Protein AF-A0A662S8H9-F1 (afdb_monomer)

Solvent-accessible surface area (backbone atoms only — not comparable to full-atom values): 11782 Å² total; per-residue (Å²): 134,85,80,78,77,79,78,71,73,81,59,61,67,62,50,50,56,50,33,51,77,45,73,14,66,61,48,80,20,88,7,33,26,36,76,87,50,43,65,40,89,45,31,34,39,25,23,47,54,89,53,41,67,73,49,54,69,55,59,70,69,50,62,81,92,62,61,60,47,78,46,52,50,91,38,48,46,65,16,75,75,79,49,21,35,27,65,75,58,73,87,52,90,48,54,81,62,33,54,45,73,48,98,94,44,45,24,22,31,41,52,34,62,79,42,37,74,70,45,47,63,70,33,49,72,31,61,89,49,59,46,55,55,89,47,48,71,60,46,43,74,72,59,34,41,68,3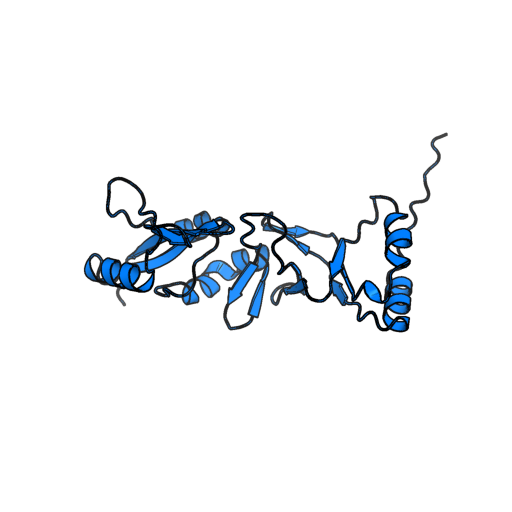8,56,87,55,104,47,68,38,79,42,36,38,43,78,56,94,89,24,73,57,49,51,59,61,49,52,52,52,48,44,70,76,39,70,67,44,43,37,35,36,33,33,74,44,50,51,96,55,38,36,33,33,32,46,27,35,29,79,49,82,86,127

Secondary structure (DSSP, 8-state):
-----------HHHHHHHHHHTT---EEESSEE-TTSSEES-EEEEE-GGG-HHHHHHHTTS-GGG-EEEEETTSEEE-TTT--EEE-S--STT---SEEEETTEEEEHHHHHHTHHHHHHHHTT-TT--B-GGGHHHHHHTT-EE--SSSS--EEEEESSTT-B--HHHHHHHHHHHSTTEEEEEEEEEE-SSEEEEEEEEEE----

Nearest PDB structures (foldseek):
  6z6g-assembly1_A  TM=3.632E-01  e=2.607E+00  La Crosse virus
  6k2h-assembly1_A  TM=4.621E-01  e=8.185E+00  Staphylococcus aureus

Mean predicted aligned error: 7.14 Å

Foldseek 3Di:
DDPPPPQDADPVVVVVVVCVVLVFPKDKFCFALDPVLDTDSAIEIETNCVSVVVVVVVLVPGDPVRHHHYDHPVQWDAAPPRRGIFGNDDPDFFPPGQWDDDPNGIHGVNVCLVCVVRRVVVQWLDLVDAAEQVCVVVVVVVVWDADDPDPDRDKAKAFDDPPRPDRSNVVSVVCCVVQPQKIKGKY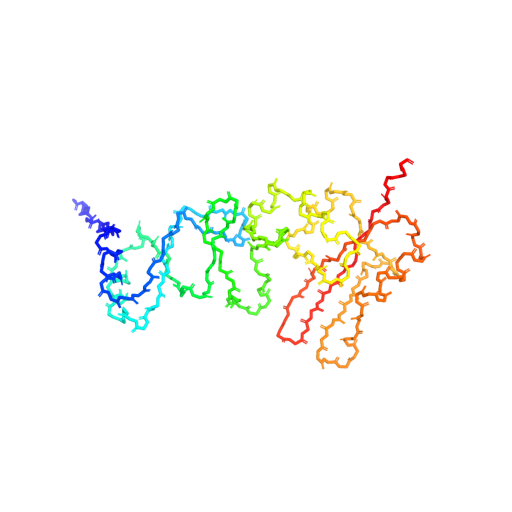WPTGGPTMTMITIIIDHHDDD

pLDDT: mean 86.48, std 14.35, range [36.0, 98.25]

Radius of gyration: 22.0 Å; Cα contacts (8 Å, |Δi|>4): 345; chains: 1; bounding box: 57×45×59 Å

Sequence (208 aa):
MLQISKTKKIDLEKLMDYLEKKDAWPDFYNGIGEDQGYCTDTCMITADWNKAEKLYDYLDSYEEDNFIALHWSDEVISCSGCGAAIVTTPSTYGDEGAFMHSGGVIFCKKCSIDNFQGILLEYIDNSKIALKSWALELLEKEGFTCFEDTEVCSQYETGWYSGMDDDPEKVLKKIKEILPGYMVVFILDYVSQFSIGWSAYVRKGVEK

Structure (mmCIF, N/CA/C/O backbone):
data_AF-A0A662S8H9-F1
#
_entry.id   AF-A0A662S8H9-F1
#
loop_
_atom_site.group_PDB
_atom_site.id
_atom_site.type_symbol
_atom_site.label_atom_id
_atom_site.label_alt_id
_atom_site.label_comp_id
_atom_site.label_asym_id
_atom_site.label_entity_id
_atom_site.label_seq_id
_atom_site.pdbx_PDB_ins_code
_atom_site.Cartn_x
_atom_site.Cartn_y
_atom_site.Cartn_z
_atom_site.occupancy
_atom_site.B_iso_or_equiv
_atom_site.auth_seq_id
_atom_site.auth_comp_id
_atom_site.auth_asym_id
_atom_site.auth_atom_id
_atom_site.pdbx_PDB_model_num
ATOM 1 N N . MET A 1 1 ? 18.233 34.095 -33.112 1.00 36.97 1 MET A N 1
ATOM 2 C CA . MET A 1 1 ? 17.868 32.874 -33.857 1.00 36.97 1 MET A CA 1
ATOM 3 C C . MET A 1 1 ? 17.992 31.731 -32.858 1.00 36.97 1 MET A C 1
ATOM 5 O O . MET A 1 1 ? 19.105 31.327 -32.562 1.00 36.97 1 MET A O 1
ATOM 9 N N . LEU A 1 2 ? 16.888 31.367 -32.199 1.00 36.00 2 LEU A N 1
ATOM 10 C CA . LEU A 1 2 ? 16.865 30.299 -31.194 1.00 36.00 2 LEU A CA 1
ATOM 11 C C . LEU A 1 2 ? 17.064 28.967 -31.924 1.00 36.00 2 LEU A C 1
ATOM 13 O O . LEU A 1 2 ? 16.280 28.637 -32.813 1.00 36.00 2 LEU A O 1
ATOM 17 N N . GLN A 1 3 ? 18.145 28.251 -31.611 1.00 36.81 3 GLN A N 1
ATOM 18 C CA . GLN A 1 3 ? 18.319 26.874 -32.060 1.00 36.81 3 GLN A CA 1
ATOM 19 C C . GLN A 1 3 ? 17.238 26.032 -31.385 1.00 36.81 3 GLN A C 1
ATOM 21 O O . GLN A 1 3 ? 17.232 25.880 -30.169 1.00 36.81 3 GLN A O 1
ATOM 26 N N . ILE A 1 4 ? 16.308 25.519 -32.185 1.00 40.38 4 ILE A N 1
ATOM 27 C CA . ILE 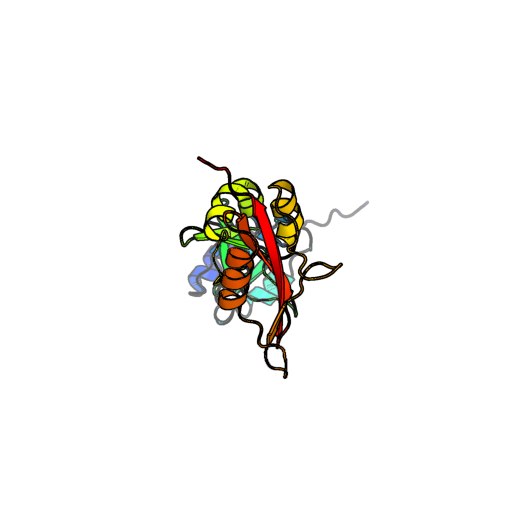A 1 4 ? 15.390 24.469 -31.756 1.00 40.38 4 ILE A CA 1
ATOM 28 C C . ILE A 1 4 ? 16.260 23.219 -31.589 1.00 40.38 4 ILE A C 1
ATOM 30 O O . ILE A 1 4 ? 16.715 22.650 -32.587 1.00 40.38 4 ILE A O 1
ATOM 34 N N . SER A 1 5 ? 16.559 22.856 -30.338 1.00 43.53 5 SER A N 1
ATOM 35 C CA . SER A 1 5 ? 17.110 21.542 -29.998 1.00 43.53 5 SER A CA 1
ATOM 36 C C . SER A 1 5 ? 16.202 20.485 -30.631 1.00 43.53 5 SER A C 1
ATOM 38 O O . SER A 1 5 ? 14.986 20.513 -30.448 1.00 43.53 5 SER A O 1
ATOM 40 N N . LYS A 1 6 ? 16.762 19.602 -31.463 1.00 46.88 6 LYS A N 1
ATOM 41 C CA . LYS A 1 6 ? 16.024 18.443 -31.972 1.00 46.88 6 LYS A CA 1
ATOM 42 C C . LYS A 1 6 ? 16.002 17.410 -30.854 1.00 46.88 6 LYS A C 1
ATOM 44 O O . LYS A 1 6 ? 16.927 16.605 -30.769 1.00 46.88 6 LYS A O 1
ATOM 49 N N . THR A 1 7 ? 14.955 17.428 -30.041 1.00 53.91 7 THR A N 1
ATOM 50 C CA . THR A 1 7 ? 14.707 16.414 -29.016 1.00 53.91 7 THR A CA 1
ATOM 51 C C . THR A 1 7 ? 14.724 15.034 -29.683 1.00 53.91 7 THR A C 1
ATOM 53 O O . THR A 1 7 ? 13.944 14.759 -30.603 1.00 53.91 7 THR A O 1
ATOM 56 N N . LYS A 1 8 ? 15.659 14.161 -29.294 1.00 57.72 8 LYS A N 1
ATOM 57 C CA . LYS A 1 8 ? 15.684 12.774 -29.774 1.00 57.72 8 LYS A CA 1
ATOM 58 C C . LYS A 1 8 ? 14.545 12.019 -29.094 1.00 57.72 8 LYS A C 1
ATOM 60 O O . LYS A 1 8 ? 14.621 11.754 -27.904 1.00 57.72 8 LYS A O 1
ATOM 65 N N . LYS A 1 9 ? 13.514 11.647 -29.851 1.00 66.81 9 LYS A N 1
ATOM 66 C CA . LYS A 1 9 ? 12.470 10.738 -29.365 1.00 66.81 9 LYS A CA 1
ATOM 67 C C . LYS A 1 9 ? 13.033 9.317 -29.255 1.00 66.81 9 LYS A C 1
ATOM 69 O O . LYS A 1 9 ? 13.743 8.876 -30.164 1.00 66.81 9 LYS A O 1
ATOM 74 N N . ILE A 1 10 ? 12.721 8.615 -28.167 1.00 73.75 10 ILE A N 1
ATOM 75 C CA . ILE A 1 10 ? 13.071 7.199 -28.006 1.00 73.75 10 ILE A CA 1
ATOM 76 C C . ILE A 1 10 ? 12.240 6.376 -28.998 1.00 73.75 10 ILE A C 1
ATOM 78 O O . ILE A 1 10 ? 11.020 6.517 -29.086 1.00 73.75 10 ILE A O 1
ATOM 82 N N . ASP A 1 11 ? 12.920 5.537 -29.775 1.00 82.88 11 ASP A N 1
ATOM 83 C CA . ASP A 1 11 ? 12.292 4.561 -30.663 1.00 82.88 11 ASP A CA 1
ATOM 84 C C . ASP A 1 11 ? 12.007 3.293 -29.849 1.00 82.88 11 ASP A C 1
ATOM 86 O O . ASP A 1 11 ? 12.881 2.439 -29.686 1.00 82.88 11 ASP A O 1
ATOM 90 N N . LEU A 1 12 ? 10.805 3.236 -29.266 1.00 82.69 12 LEU A N 1
ATOM 91 C CA . LEU A 1 12 ? 10.374 2.158 -28.372 1.00 82.69 12 LEU A CA 1
ATOM 92 C C . LEU A 1 12 ? 10.490 0.781 -29.028 1.00 82.69 12 LEU A C 1
ATOM 94 O O . LEU A 1 12 ? 10.962 -0.150 -28.392 1.00 82.69 12 LEU A O 1
ATOM 98 N N . GLU A 1 13 ? 10.116 0.659 -30.302 1.00 87.06 13 GLU A N 1
ATOM 99 C CA . GLU A 1 13 ? 10.170 -0.615 -31.025 1.00 87.06 13 GLU A CA 1
ATOM 100 C C . GLU A 1 13 ? 11.611 -1.125 -31.102 1.00 87.06 13 GLU A C 1
ATOM 102 O O . GLU A 1 13 ? 11.894 -2.254 -30.713 1.00 87.06 13 GLU A O 1
ATOM 107 N N . LYS A 1 14 ? 12.562 -0.259 -31.481 1.00 86.38 14 LYS A N 1
ATOM 108 C CA . LYS A 1 14 ? 13.987 -0.628 -31.503 1.00 86.38 14 LYS A CA 1
ATOM 109 C C . LYS A 1 14 ? 14.546 -0.965 -30.125 1.00 86.38 14 LYS A C 1
ATOM 111 O O . LYS A 1 14 ? 15.447 -1.800 -30.028 1.00 86.38 14 LYS A O 1
ATOM 116 N N . LEU A 1 15 ? 14.074 -0.279 -29.088 1.00 85.81 15 LEU A N 1
ATOM 117 C CA . LEU A 1 15 ? 14.503 -0.510 -27.715 1.00 85.81 15 LEU A CA 1
ATOM 118 C C . LEU A 1 15 ? 14.034 -1.880 -27.212 1.00 85.81 15 LEU A C 1
ATOM 120 O O . LEU A 1 15 ? 14.853 -2.650 -26.710 1.00 85.81 15 LEU A O 1
ATOM 124 N N . MET A 1 16 ? 12.755 -2.202 -27.412 1.00 89.56 16 MET A N 1
ATOM 125 C CA . MET A 1 16 ? 12.179 -3.500 -27.055 1.00 89.56 16 MET A CA 1
ATOM 126 C C . MET A 1 16 ? 12.858 -4.629 -27.835 1.00 89.56 16 MET A C 1
ATOM 128 O O . MET A 1 16 ? 13.360 -5.569 -27.227 1.00 89.56 16 MET A O 1
ATOM 132 N N . ASP A 1 17 ? 13.031 -4.469 -29.151 1.00 90.88 17 ASP A N 1
ATOM 133 C CA . ASP A 1 17 ? 13.778 -5.400 -30.007 1.00 90.88 17 ASP A CA 1
ATOM 134 C C . ASP A 1 17 ? 15.195 -5.684 -29.490 1.00 90.88 17 ASP A C 1
ATOM 136 O O . ASP A 1 17 ? 15.718 -6.795 -29.613 1.00 90.88 17 ASP A O 1
ATOM 140 N N . TYR A 1 18 ? 15.883 -4.648 -29.001 1.00 89.12 18 TYR A N 1
ATOM 141 C CA . TYR A 1 18 ? 17.225 -4.788 -28.451 1.00 89.12 18 TYR A CA 1
ATOM 142 C C . TYR A 1 18 ? 17.202 -5.582 -27.143 1.00 89.12 18 TYR A C 1
ATOM 144 O O . TYR A 1 18 ? 18.018 -6.489 -26.978 1.00 89.12 18 TYR A O 1
ATOM 152 N N . LEU A 1 19 ? 16.280 -5.253 -26.238 1.00 90.19 19 LEU A N 1
ATOM 153 C CA . LEU A 1 19 ? 16.122 -5.921 -24.947 1.00 90.19 19 LEU A CA 1
ATOM 154 C C . LEU A 1 19 ? 15.734 -7.397 -25.115 1.00 90.19 19 LEU A C 1
ATOM 156 O O . LEU A 1 19 ? 16.327 -8.264 -24.473 1.00 90.19 19 LEU A O 1
ATOM 160 N N . GLU A 1 20 ? 14.831 -7.705 -26.045 1.00 91.88 20 GLU A N 1
ATOM 161 C CA . GLU A 1 20 ? 14.477 -9.081 -26.404 1.00 91.88 20 GLU A CA 1
ATOM 162 C C . GLU A 1 20 ? 15.688 -9.860 -26.930 1.00 91.88 20 GLU A C 1
ATOM 164 O O . GLU A 1 20 ? 15.961 -10.965 -26.470 1.00 91.88 20 GLU A O 1
ATOM 169 N N . LYS A 1 21 ? 16.498 -9.268 -27.823 1.00 92.94 21 LYS A N 1
ATOM 170 C CA . LYS A 1 21 ? 17.740 -9.894 -28.334 1.00 92.94 21 LYS A CA 1
ATOM 171 C C . LYS A 1 21 ? 18.800 -10.133 -27.258 1.00 92.94 21 LYS A C 1
ATOM 173 O O . LYS A 1 21 ? 19.775 -10.843 -27.514 1.00 92.94 21 LYS A O 1
ATOM 178 N N . LYS A 1 22 ? 18.668 -9.491 -26.099 1.00 90.31 22 LYS A N 1
ATOM 179 C CA . LYS A 1 22 ? 19.539 -9.680 -24.936 1.00 90.31 22 LYS A CA 1
ATOM 180 C C . LYS A 1 22 ? 18.994 -10.697 -23.939 1.00 90.31 22 LYS A C 1
ATOM 182 O O . LYS A 1 22 ? 19.664 -10.927 -22.937 1.00 90.31 22 LYS A O 1
ATOM 187 N N . ASP A 1 23 ? 17.834 -11.295 -24.212 1.00 91.88 23 ASP A N 1
ATOM 188 C CA . ASP A 1 23 ? 17.098 -12.128 -23.260 1.00 91.88 23 ASP A CA 1
ATOM 189 C C . ASP A 1 23 ? 16.855 -11.381 -21.934 1.00 91.88 23 ASP A C 1
ATOM 191 O O . ASP A 1 23 ? 16.950 -11.962 -20.856 1.00 91.88 23 ASP A O 1
ATOM 195 N N . ALA A 1 24 ? 16.590 -10.068 -22.015 1.00 90.12 24 ALA A N 1
ATOM 196 C CA . ALA A 1 24 ? 16.366 -9.199 -20.858 1.00 90.12 24 ALA A CA 1
ATOM 197 C C . ALA A 1 24 ? 14.899 -9.179 -20.385 1.00 90.12 24 ALA A C 1
ATOM 199 O O . ALA A 1 24 ? 14.582 -8.450 -19.454 1.00 90.12 24 ALA A O 1
ATOM 200 N N . TRP A 1 25 ? 14.019 -9.943 -21.044 1.00 91.75 25 TRP A N 1
ATOM 201 C CA . TRP A 1 25 ? 12.583 -10.072 -20.741 1.00 91.75 25 TRP A CA 1
ATOM 202 C C . TRP A 1 25 ? 11.880 -8.730 -20.501 1.00 91.75 25 TRP A C 1
ATOM 204 O O . TRP A 1 25 ? 11.409 -8.473 -19.393 1.00 91.75 25 TRP A O 1
ATOM 214 N N . PRO A 1 26 ? 11.857 -7.844 -21.510 1.00 92.94 26 PRO A N 1
ATOM 215 C CA . PRO A 1 26 ? 11.313 -6.519 -21.310 1.00 92.94 26 PRO A CA 1
ATOM 216 C C . PRO A 1 26 ? 9.783 -6.522 -21.266 1.00 92.94 26 PRO A C 1
ATOM 218 O O . PRO A 1 26 ? 9.150 -7.134 -22.125 1.00 92.94 26 PRO A O 1
ATOM 221 N N . ASP A 1 27 ? 9.199 -5.744 -20.356 1.00 94.00 27 ASP A N 1
ATOM 222 C CA . ASP A 1 27 ? 7.783 -5.368 -20.408 1.00 94.00 27 ASP A CA 1
ATOM 223 C C . ASP A 1 27 ? 7.634 -3.855 -20.574 1.00 94.00 27 ASP A C 1
ATOM 225 O O . ASP A 1 27 ? 8.491 -3.067 -20.168 1.00 94.00 27 ASP A O 1
ATOM 229 N N . PHE A 1 28 ? 6.517 -3.446 -21.174 1.00 92.25 28 PHE A N 1
ATOM 230 C CA . PHE A 1 28 ? 6.167 -2.045 -21.378 1.00 92.25 28 PHE A CA 1
ATOM 231 C C . PHE A 1 28 ? 4.818 -1.724 -20.741 1.00 92.25 28 PHE A C 1
ATOM 233 O O . PHE A 1 28 ? 3.826 -2.420 -20.961 1.00 92.25 28 PHE A O 1
ATOM 240 N N . TYR A 1 29 ? 4.775 -0.605 -20.027 1.00 91.88 29 TYR A N 1
ATOM 241 C CA . TYR A 1 29 ? 3.596 -0.113 -19.334 1.00 91.88 29 TYR A CA 1
ATOM 242 C C . TYR A 1 29 ? 3.265 1.297 -19.807 1.00 91.88 29 TYR A C 1
ATOM 244 O O . TYR A 1 29 ? 4.097 2.206 -19.761 1.00 91.88 29 TYR A O 1
ATOM 252 N N . ASN A 1 30 ? 2.013 1.493 -20.216 1.00 86.62 30 ASN A N 1
ATOM 253 C CA . ASN A 1 30 ? 1.495 2.778 -20.680 1.00 86.62 30 ASN A CA 1
ATOM 254 C C . ASN A 1 30 ? 0.958 3.621 -19.506 1.00 86.62 30 ASN A C 1
ATOM 256 O O . ASN A 1 30 ? -0.208 4.018 -19.503 1.00 86.62 30 ASN A O 1
ATOM 260 N N . GLY A 1 31 ? 1.786 3.793 -18.475 1.00 88.50 31 GLY A N 1
ATOM 261 C CA . GLY A 1 31 ? 1.478 4.561 -17.270 1.00 88.50 31 GLY A CA 1
ATOM 262 C C . GLY A 1 31 ? 2.028 3.927 -15.993 1.00 88.50 31 GLY A C 1
ATOM 263 O O . GLY A 1 31 ? 2.246 2.713 -15.937 1.00 88.50 31 GLY A O 1
ATOM 264 N N . ILE A 1 32 ? 2.187 4.738 -14.947 1.00 89.19 32 ILE A N 1
ATOM 265 C CA . ILE A 1 32 ? 2.627 4.302 -13.612 1.00 89.19 32 ILE A CA 1
ATOM 266 C C . ILE A 1 32 ? 1.521 4.599 -12.603 1.00 89.19 32 ILE A C 1
ATOM 268 O O . ILE A 1 32 ? 1.023 5.719 -12.526 1.00 89.19 32 ILE A O 1
ATOM 272 N N . GLY A 1 33 ? 1.109 3.592 -11.836 1.00 82.75 33 GLY A N 1
ATOM 273 C CA . GLY A 1 33 ? 0.192 3.725 -10.710 1.00 82.75 33 GLY A CA 1
ATOM 274 C C . GLY A 1 33 ? 0.905 4.304 -9.492 1.00 82.75 33 GLY A C 1
ATOM 275 O O . GLY A 1 33 ? 1.299 3.553 -8.606 1.00 82.75 33 GLY A O 1
ATOM 276 N N . GLU A 1 34 ? 1.088 5.624 -9.467 1.00 71.06 34 GLU A N 1
ATOM 277 C CA . GLU A 1 34 ? 1.853 6.320 -8.428 1.00 71.06 34 GLU A CA 1
ATOM 278 C C . GLU A 1 34 ? 1.048 6.641 -7.158 1.00 71.06 34 GLU A C 1
ATOM 280 O O . GLU A 1 34 ? -0.189 6.664 -7.128 1.00 71.06 34 GLU A O 1
ATOM 285 N N . ASP A 1 35 ? 1.790 6.969 -6.096 1.00 60.06 35 ASP A N 1
ATOM 286 C CA . ASP A 1 35 ? 1.273 7.332 -4.775 1.00 60.06 35 ASP A CA 1
ATOM 287 C C . ASP A 1 35 ? 0.475 8.647 -4.755 1.00 60.06 35 ASP A C 1
ATOM 289 O O . ASP A 1 35 ? -0.334 8.878 -3.862 1.00 60.06 35 ASP A O 1
ATOM 293 N N . GLN A 1 36 ? 0.555 9.494 -5.783 1.00 54.09 36 GLN A N 1
ATOM 294 C CA . GLN A 1 36 ? -0.268 10.713 -5.825 1.00 54.09 36 GLN A CA 1
ATOM 295 C C . GLN A 1 36 ? -1.738 10.473 -6.210 1.00 54.09 36 GLN A C 1
ATOM 297 O O . GLN A 1 36 ? -2.502 11.425 -6.346 1.00 54.09 36 GLN A O 1
ATOM 302 N N . GLY A 1 37 ? -2.169 9.215 -6.362 1.00 50.59 37 GLY A N 1
ATOM 303 C CA . GLY A 1 37 ? -3.567 8.882 -6.661 1.00 50.59 37 GLY A CA 1
ATOM 304 C C . GLY A 1 37 ? -3.944 9.046 -8.134 1.00 50.59 37 GLY A C 1
ATOM 305 O O . GLY A 1 37 ? -5.119 8.936 -8.483 1.00 50.59 37 GLY A O 1
ATOM 306 N N . TYR A 1 38 ? -2.957 9.245 -9.006 1.00 49.81 38 TYR A N 1
ATOM 307 C CA . TYR A 1 38 ? -3.129 9.320 -10.452 1.00 49.81 38 TYR A CA 1
ATOM 308 C C . TYR A 1 38 ? -2.236 8.286 -11.134 1.00 49.81 38 TYR A C 1
ATOM 310 O O . TYR A 1 38 ? -1.149 7.973 -10.653 1.00 49.81 38 TYR A O 1
ATOM 318 N N . CYS A 1 39 ? -2.705 7.762 -12.267 1.00 65.12 39 CYS A N 1
ATOM 319 C CA . CYS A 1 39 ? -1.799 7.121 -13.208 1.00 65.12 39 CYS A CA 1
ATOM 320 C C . CYS A 1 39 ? -1.098 8.232 -13.986 1.00 65.12 39 CYS A C 1
ATOM 322 O O . CYS A 1 39 ? -1.786 9.089 -14.544 1.00 65.12 39 CYS A O 1
ATOM 324 N N . THR A 1 40 ? 0.231 8.246 -13.995 1.00 74.94 40 THR A N 1
ATOM 325 C CA . THR A 1 40 ? 0.976 9.214 -14.803 1.00 74.94 40 THR A CA 1
ATOM 326 C C . THR A 1 40 ? 0.943 8.803 -16.273 1.00 74.94 40 THR A C 1
ATOM 328 O O . THR A 1 40 ? 0.869 7.616 -16.589 1.00 74.94 40 THR A O 1
ATOM 331 N N . ASP A 1 41 ? 1.022 9.784 -17.177 1.00 75.25 41 ASP A N 1
ATOM 332 C CA . ASP A 1 41 ? 1.229 9.532 -18.613 1.00 75.25 41 ASP A CA 1
ATOM 333 C C . ASP A 1 41 ? 2.671 9.058 -18.907 1.00 75.25 41 ASP A C 1
ATOM 335 O O . ASP A 1 41 ? 3.021 8.735 -20.045 1.00 75.25 41 ASP A O 1
ATOM 339 N N . THR A 1 42 ? 3.519 9.007 -17.874 1.00 82.81 42 THR A N 1
ATOM 340 C CA . THR A 1 42 ? 4.872 8.461 -17.927 1.00 82.81 42 THR A CA 1
ATOM 341 C C . THR A 1 42 ? 4.803 6.971 -18.227 1.00 82.81 42 THR A C 1
ATOM 343 O O . THR A 1 42 ? 4.222 6.188 -17.479 1.00 82.81 42 THR A O 1
ATOM 346 N N . CYS A 1 43 ? 5.422 6.560 -19.326 1.00 86.31 43 CYS A N 1
ATOM 347 C CA . CYS A 1 43 ? 5.559 5.146 -19.640 1.00 86.31 43 CYS A CA 1
ATOM 348 C C . CYS A 1 43 ? 6.679 4.519 -18.802 1.00 86.31 43 CYS A C 1
ATOM 350 O O . CYS A 1 43 ? 7.644 5.196 -18.443 1.00 86.31 43 CYS A O 1
ATOM 352 N N . MET A 1 44 ? 6.586 3.218 -18.543 1.00 88.94 44 MET A N 1
ATOM 353 C CA . MET A 1 44 ? 7.633 2.458 -17.863 1.00 88.94 44 MET A CA 1
ATOM 354 C C . MET A 1 44 ? 8.071 1.274 -18.720 1.00 88.94 44 MET A C 1
ATOM 356 O O . MET A 1 44 ? 7.243 0.619 -19.351 1.00 88.94 44 MET A O 1
ATOM 360 N N . ILE A 1 45 ? 9.372 1.000 -18.721 1.00 90.69 45 ILE A N 1
ATOM 361 C CA . ILE A 1 45 ? 9.940 -0.252 -19.212 1.00 90.69 45 ILE A CA 1
ATOM 362 C C . ILE A 1 45 ? 10.552 -0.986 -18.031 1.00 90.69 45 ILE A C 1
ATOM 364 O O . ILE A 1 45 ? 11.287 -0.397 -17.233 1.00 90.69 45 ILE A O 1
ATOM 368 N N . THR A 1 46 ? 10.276 -2.279 -17.947 1.00 92.12 46 THR A N 1
ATOM 369 C CA . THR A 1 46 ? 10.959 -3.171 -17.015 1.00 92.12 46 THR A CA 1
ATOM 370 C C . THR A 1 46 ? 11.814 -4.169 -17.773 1.00 92.12 46 THR A C 1
ATOM 372 O O . THR A 1 46 ? 11.503 -4.478 -18.918 1.00 92.12 46 THR A O 1
ATOM 375 N N . ALA A 1 47 ? 12.905 -4.641 -17.169 1.00 92.00 47 ALA A N 1
ATOM 376 C CA . ALA A 1 47 ? 13.768 -5.685 -17.727 1.00 92.00 47 ALA A CA 1
ATOM 377 C C . ALA A 1 47 ? 14.695 -6.278 -16.644 1.00 92.00 47 ALA A C 1
ATOM 379 O O . ALA A 1 47 ? 14.860 -5.695 -15.569 1.00 92.00 47 ALA A O 1
ATOM 380 N N . ASP A 1 48 ? 15.365 -7.396 -16.951 1.00 91.56 48 ASP A N 1
ATOM 381 C CA . ASP A 1 48 ? 16.590 -7.823 -16.261 1.00 91.56 48 ASP A CA 1
ATOM 382 C C . ASP A 1 48 ? 17.775 -7.009 -16.786 1.00 91.56 48 ASP A C 1
ATOM 384 O O . ASP A 1 48 ? 18.411 -7.325 -17.801 1.00 91.56 48 ASP A O 1
ATOM 388 N N . TRP A 1 49 ? 18.097 -5.934 -16.077 1.00 87.62 49 TRP A N 1
ATOM 389 C CA . TRP A 1 49 ? 19.138 -5.019 -16.518 1.00 87.62 49 TRP A CA 1
ATOM 390 C C . TRP A 1 49 ? 20.557 -5.585 -16.427 1.00 87.62 49 TRP A C 1
ATOM 392 O O . TRP A 1 49 ? 21.452 -5.059 -17.092 1.00 87.62 49 TRP A O 1
ATOM 402 N N . ASN A 1 50 ? 20.772 -6.714 -15.736 1.00 88.88 50 ASN A N 1
ATOM 403 C CA . ASN A 1 50 ? 22.055 -7.428 -15.793 1.00 88.88 50 ASN A CA 1
ATOM 404 C C . ASN A 1 50 ? 22.347 -7.958 -17.208 1.00 88.88 50 ASN A C 1
ATOM 406 O O . ASN A 1 50 ? 23.492 -8.227 -17.567 1.00 88.88 50 ASN A O 1
ATOM 410 N N . LYS A 1 51 ? 21.318 -8.105 -18.051 1.00 87.12 51 LYS A N 1
ATOM 411 C CA . LYS A 1 51 ? 21.453 -8.495 -19.464 1.00 87.12 51 LYS A CA 1
ATOM 412 C C . LYS A 1 51 ? 21.688 -7.305 -20.393 1.00 87.12 51 LYS A C 1
ATOM 414 O O . LYS A 1 51 ? 22.067 -7.486 -21.555 1.00 87.12 51 LYS A O 1
ATOM 419 N N . ALA A 1 52 ? 21.491 -6.088 -19.890 1.00 81.00 52 ALA A N 1
ATOM 420 C CA . ALA A 1 52 ? 21.466 -4.856 -20.665 1.00 81.00 52 ALA A CA 1
ATOM 421 C C . ALA A 1 52 ? 22.337 -3.741 -20.052 1.00 81.00 52 ALA A C 1
ATOM 423 O O . ALA A 1 52 ? 22.034 -2.568 -20.233 1.00 81.00 52 ALA A O 1
ATOM 424 N N . GLU A 1 53 ? 23.457 -4.084 -19.404 1.00 71.31 53 GLU A N 1
ATOM 425 C CA . GLU A 1 53 ? 24.297 -3.158 -18.613 1.00 71.31 53 GLU A CA 1
ATOM 426 C C . GLU A 1 53 ? 24.662 -1.835 -19.321 1.00 71.31 53 GLU A C 1
ATOM 428 O O . GLU A 1 53 ? 24.689 -0.783 -18.696 1.00 71.31 53 GLU A O 1
ATOM 433 N N . LYS A 1 54 ? 24.908 -1.855 -20.641 1.00 71.62 54 LYS A N 1
ATOM 434 C CA . LYS A 1 54 ? 25.279 -0.655 -21.430 1.00 71.62 54 LYS A CA 1
ATOM 435 C C . LYS A 1 54 ? 24.094 0.182 -21.915 1.00 71.62 54 LYS A C 1
ATOM 437 O O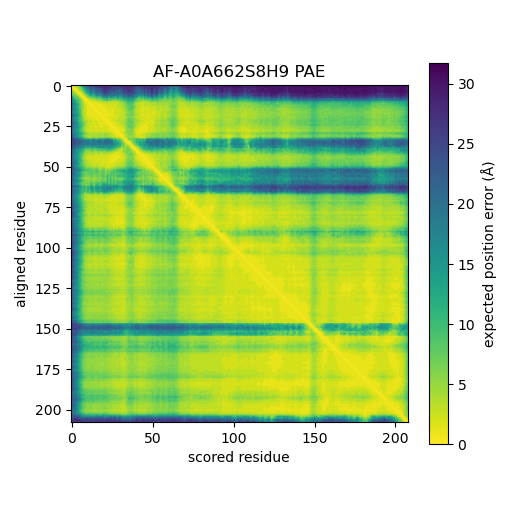 . LYS A 1 54 ? 24.292 1.204 -22.568 1.00 71.62 54 LYS A O 1
ATOM 442 N N . LEU A 1 55 ? 22.875 -0.301 -21.702 1.00 74.19 55 LEU A N 1
ATOM 443 C CA . LEU A 1 55 ? 21.662 0.364 -22.153 1.00 74.19 55 LEU A CA 1
ATOM 444 C C . LEU A 1 55 ? 21.233 1.456 -21.173 1.00 74.19 55 LEU A C 1
ATOM 446 O O . LEU A 1 55 ? 20.689 2.453 -21.625 1.00 74.19 55 LEU A O 1
ATOM 450 N N . TYR A 1 56 ? 21.544 1.313 -19.883 1.00 66.06 56 TYR A N 1
ATOM 451 C CA . TYR A 1 56 ? 21.309 2.369 -18.897 1.00 66.06 56 TYR A CA 1
ATOM 452 C C . TYR A 1 56 ? 22.016 3.668 -19.287 1.00 66.06 56 TYR A C 1
ATOM 454 O O . TYR A 1 56 ? 21.346 4.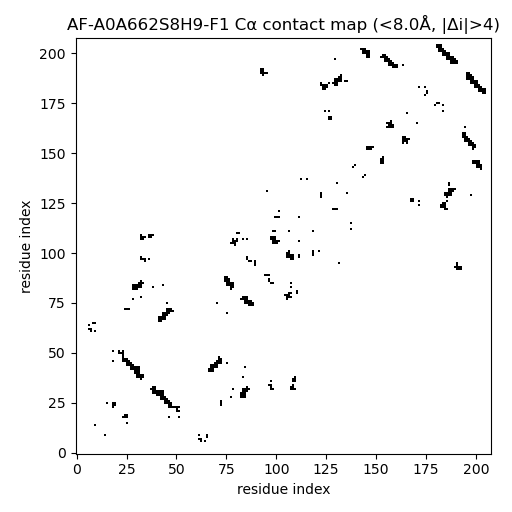672 -19.492 1.00 66.06 56 TYR A O 1
ATOM 462 N N . ASP A 1 57 ? 23.325 3.615 -19.559 1.00 66.88 57 ASP A N 1
ATOM 463 C CA . ASP A 1 57 ? 24.095 4.780 -20.027 1.00 66.88 57 ASP A CA 1
ATOM 464 C C . ASP A 1 57 ? 23.528 5.391 -21.323 1.00 66.88 57 ASP A C 1
ATOM 466 O O . ASP A 1 57 ? 23.637 6.592 -21.575 1.00 66.88 57 ASP A O 1
ATOM 470 N N . TYR A 1 58 ? 22.944 4.555 -22.188 1.00 71.44 58 TYR A N 1
ATOM 471 C CA . TYR A 1 58 ? 22.315 5.002 -23.427 1.00 71.44 58 TYR A CA 1
ATOM 472 C C . TYR A 1 58 ? 20.981 5.699 -23.169 1.00 71.44 58 TYR A C 1
ATOM 474 O O . TYR A 1 58 ? 20.725 6.728 -23.789 1.00 71.44 58 TYR A O 1
ATOM 482 N N . LEU A 1 59 ? 20.149 5.169 -22.275 1.00 71.38 59 LEU A N 1
ATOM 483 C CA . LEU A 1 59 ? 18.847 5.734 -21.931 1.00 71.38 59 LEU A CA 1
ATOM 484 C C . LEU A 1 59 ? 18.992 7.015 -21.099 1.00 71.38 59 LEU A C 1
ATOM 486 O O . LEU A 1 59 ? 18.322 7.994 -21.412 1.00 71.38 59 LEU A O 1
ATOM 490 N N . ASP A 1 60 ? 19.962 7.068 -20.182 1.00 64.56 60 ASP A N 1
ATOM 491 C CA . ASP A 1 60 ? 20.333 8.273 -19.423 1.00 64.56 60 ASP A CA 1
ATOM 492 C C . ASP A 1 60 ? 20.847 9.410 -20.327 1.00 64.56 60 ASP A C 1
ATOM 494 O O . ASP A 1 60 ? 20.865 10.575 -19.933 1.00 64.56 60 ASP A O 1
ATOM 498 N N . SER A 1 61 ? 21.260 9.099 -21.564 1.00 64.50 61 SER A N 1
ATOM 499 C CA . SER A 1 61 ? 21.704 10.103 -22.541 1.00 64.50 61 SER A CA 1
ATOM 500 C C . SER A 1 61 ? 20.564 10.825 -23.280 1.00 64.50 61 SER A C 1
ATOM 502 O O . SER A 1 61 ? 20.836 11.732 -24.076 1.00 64.50 61 SER A O 1
ATOM 504 N N . TYR A 1 62 ? 19.303 10.430 -23.064 1.00 64.94 62 TYR A N 1
ATOM 505 C CA . TYR A 1 62 ? 18.126 11.087 -23.641 1.00 64.94 62 TYR A CA 1
ATOM 506 C C . TYR A 1 62 ? 17.646 12.251 -22.755 1.00 64.94 62 TYR A C 1
ATOM 508 O O . TYR A 1 62 ? 17.676 12.169 -21.534 1.00 64.94 62 TYR A O 1
ATOM 516 N N . GLU A 1 63 ? 17.225 13.358 -23.384 1.00 52.88 63 GLU A N 1
ATOM 517 C CA . GLU A 1 63 ? 16.746 14.567 -22.688 1.00 52.88 63 GLU A CA 1
ATOM 518 C C . GLU A 1 63 ? 15.451 14.310 -21.888 1.00 52.88 63 GLU A C 1
ATOM 520 O O . GLU A 1 63 ? 14.626 13.479 -22.279 1.00 52.88 63 GLU A O 1
ATOM 525 N N . GLU A 1 64 ? 15.257 15.098 -20.821 1.00 57.12 64 GLU A N 1
ATOM 526 C CA . GLU A 1 64 ? 14.149 15.047 -19.843 1.00 57.12 64 GLU A CA 1
ATOM 527 C C . GLU A 1 64 ? 12.736 14.980 -20.471 1.00 57.12 64 GLU A C 1
ATOM 529 O O . GLU A 1 64 ? 11.817 14.424 -19.876 1.00 57.12 64 GLU A O 1
ATOM 534 N N . ASP A 1 65 ? 12.562 15.471 -21.702 1.00 53.41 65 ASP A N 1
ATOM 535 C CA . ASP A 1 65 ? 11.272 15.562 -22.403 1.00 53.41 65 ASP A CA 1
ATOM 536 C C . ASP A 1 65 ? 10.735 14.222 -22.968 1.00 53.41 65 ASP A C 1
ATOM 538 O O . ASP A 1 65 ? 9.621 14.179 -23.493 1.00 53.41 65 ASP A O 1
ATOM 542 N N . ASN A 1 66 ? 11.499 13.121 -22.907 1.00 58.97 66 ASN A N 1
ATOM 543 C CA . ASN A 1 66 ? 11.044 11.768 -23.291 1.00 58.97 66 ASN A CA 1
ATOM 544 C C . ASN A 1 66 ? 11.241 10.757 -22.152 1.00 58.97 66 ASN A C 1
ATOM 546 O O . ASN A 1 66 ? 11.705 9.640 -22.385 1.00 58.97 66 ASN A O 1
ATOM 550 N N . PHE A 1 67 ? 10.921 11.162 -20.923 1.00 70.62 67 PHE A N 1
ATOM 551 C CA . PHE A 1 67 ? 11.136 10.346 -19.734 1.00 70.62 67 PHE A CA 1
ATOM 552 C C . PHE A 1 67 ? 10.328 9.037 -19.791 1.00 70.62 67 PHE A C 1
ATOM 554 O O . PHE A 1 67 ? 9.100 9.032 -19.713 1.00 70.62 67 PHE A O 1
ATOM 561 N N . ILE A 1 68 ? 11.037 7.919 -19.946 1.00 79.56 68 ILE A N 1
ATOM 562 C CA . ILE A 1 68 ? 10.524 6.569 -19.713 1.00 79.56 68 ILE A CA 1
ATOM 563 C C . ILE A 1 68 ? 11.133 6.114 -18.395 1.00 79.56 68 ILE A C 1
ATOM 565 O O . ILE A 1 68 ? 12.357 6.097 -18.261 1.00 79.56 68 ILE A O 1
ATOM 569 N N . ALA A 1 69 ? 10.299 5.729 -17.434 1.00 84.12 69 ALA A N 1
ATOM 570 C CA . ALA A 1 69 ? 10.792 5.152 -16.194 1.00 84.12 69 ALA A CA 1
ATOM 571 C C . ALA A 1 69 ? 11.376 3.758 -16.460 1.00 84.12 69 ALA A C 1
ATOM 573 O O . ALA A 1 69 ? 10.787 2.956 -17.186 1.00 84.12 69 ALA A O 1
ATOM 574 N N . LEU A 1 70 ? 12.522 3.463 -15.855 1.00 86.50 70 LEU A N 1
ATOM 575 C CA . LEU A 1 70 ? 13.177 2.160 -15.943 1.00 86.50 70 LEU A CA 1
ATOM 576 C C . LEU A 1 70 ? 13.105 1.483 -14.579 1.00 86.50 70 LEU A C 1
ATOM 578 O O . LEU A 1 70 ? 13.428 2.110 -13.572 1.00 86.50 70 LEU A O 1
ATOM 582 N N . HIS A 1 71 ? 12.700 0.216 -14.542 1.00 89.31 71 HIS A N 1
ATOM 583 C CA . HIS A 1 71 ? 12.580 -0.531 -13.290 1.00 89.31 71 HIS A CA 1
ATOM 584 C C . HIS A 1 71 ? 12.938 -2.005 -13.471 1.00 89.31 71 HIS A C 1
ATOM 586 O O . HIS A 1 71 ? 12.903 -2.527 -14.584 1.00 89.31 71 HIS A O 1
ATOM 592 N N . TRP A 1 72 ? 13.314 -2.703 -12.405 1.00 90.31 72 TRP A N 1
ATOM 593 C CA . TRP A 1 72 ? 13.543 -4.147 -12.477 1.00 90.31 72 TRP A CA 1
ATOM 594 C C . TRP A 1 72 ? 12.228 -4.910 -12.691 1.00 90.31 72 TRP A C 1
ATOM 596 O O . TRP A 1 72 ? 11.200 -4.570 -12.104 1.00 90.31 72 TRP A O 1
ATOM 606 N N . SER A 1 73 ? 12.257 -5.930 -13.554 1.00 91.38 73 SER A N 1
ATOM 607 C CA . SER A 1 73 ? 11.082 -6.745 -13.916 1.00 91.38 73 SER A CA 1
ATOM 608 C C . SER A 1 73 ? 10.456 -7.509 -12.752 1.00 91.38 73 SER A C 1
ATOM 610 O O . SER A 1 73 ? 9.286 -7.863 -12.822 1.00 91.38 73 SER A O 1
ATOM 612 N N . ASP A 1 74 ? 11.214 -7.782 -11.695 1.00 91.75 74 ASP A N 1
ATOM 613 C CA . ASP A 1 74 ? 10.744 -8.462 -10.487 1.00 91.75 74 ASP A CA 1
ATOM 614 C C . ASP A 1 74 ? 10.181 -7.508 -9.422 1.00 91.75 74 ASP A C 1
ATOM 616 O O . ASP A 1 74 ? 9.611 -7.960 -8.431 1.00 91.75 74 ASP A O 1
ATOM 620 N N . GLU A 1 75 ? 10.290 -6.197 -9.636 1.00 91.38 75 GLU A N 1
ATOM 621 C CA . GLU A 1 75 ? 9.829 -5.165 -8.702 1.00 91.38 75 GLU A CA 1
ATOM 622 C C . GLU A 1 75 ? 8.550 -4.458 -9.173 1.00 91.38 75 GLU A C 1
ATOM 624 O O . GLU A 1 75 ? 8.082 -3.518 -8.526 1.00 91.38 75 GLU A O 1
ATOM 629 N N . VAL A 1 76 ? 7.992 -4.885 -10.309 1.00 92.88 76 VAL A N 1
ATOM 630 C CA . VAL A 1 76 ? 6.831 -4.258 -10.945 1.00 92.88 76 VAL A CA 1
ATOM 631 C C . VAL A 1 76 ? 5.813 -5.306 -11.367 1.00 92.88 76 VAL A C 1
ATOM 633 O O . VAL A 1 76 ? 6.150 -6.357 -11.902 1.00 92.88 76 VAL A O 1
ATOM 636 N N . ILE A 1 77 ? 4.536 -4.986 -11.173 1.00 94.50 77 ILE A N 1
ATOM 637 C CA . ILE A 1 77 ? 3.404 -5.784 -11.643 1.00 94.50 77 ILE A CA 1
ATOM 638 C C . ILE A 1 77 ? 2.370 -4.904 -12.351 1.00 94.50 77 ILE A C 1
ATOM 640 O O . ILE A 1 77 ? 2.242 -3.714 -12.076 1.00 94.50 77 ILE A O 1
ATOM 644 N N . SER A 1 78 ? 1.591 -5.489 -13.259 1.00 95.44 78 SER A N 1
ATOM 645 C CA . SER A 1 78 ? 0.496 -4.789 -13.940 1.00 95.44 78 SER A CA 1
ATOM 646 C C . SER A 1 78 ? -0.726 -4.602 -13.034 1.00 95.44 78 SER A C 1
ATOM 648 O O . SER A 1 78 ? -1.238 -5.559 -12.451 1.00 95.44 78 SER A O 1
ATOM 650 N N . CYS A 1 79 ? -1.276 -3.387 -12.999 1.00 95.62 79 CYS A N 1
ATOM 651 C CA . CYS A 1 79 ? -2.594 -3.123 -12.428 1.00 95.62 79 CYS A CA 1
ATOM 652 C C . CYS A 1 79 ? -3.677 -3.898 -13.189 1.00 95.62 79 CYS A C 1
ATOM 654 O O . CYS A 1 79 ? -3.833 -3.733 -14.398 1.00 95.62 79 CYS A O 1
ATOM 656 N N . SER A 1 80 ? -4.503 -4.663 -12.477 1.00 96.25 80 SER A N 1
ATOM 657 C CA . SER A 1 80 ? -5.580 -5.452 -13.095 1.00 96.25 80 SER A CA 1
ATOM 658 C C . SER A 1 80 ? -6.751 -4.607 -13.615 1.00 96.25 80 SER A C 1
ATOM 660 O O . SER A 1 80 ? -7.571 -5.105 -14.379 1.00 96.25 80 SER A O 1
ATOM 662 N N . GLY A 1 81 ? -6.838 -3.332 -13.217 1.00 94.31 81 GLY A N 1
ATOM 663 C CA . GLY A 1 81 ? -7.871 -2.402 -13.682 1.00 94.31 81 GLY A CA 1
ATOM 664 C C . GLY A 1 81 ? -7.483 -1.617 -14.939 1.00 94.31 81 GLY A C 1
ATOM 665 O O . GLY A 1 81 ? -8.271 -1.536 -15.877 1.00 94.31 81 GLY A O 1
ATOM 666 N N . CYS A 1 82 ? -6.285 -1.024 -14.963 1.00 93.50 82 CYS A N 1
ATOM 667 C CA . CYS A 1 82 ? -5.857 -0.118 -16.039 1.00 93.50 82 CYS A CA 1
ATOM 668 C C . CYS A 1 82 ? -4.597 -0.559 -16.798 1.00 93.50 82 CYS A C 1
ATOM 670 O O . CYS A 1 82 ? -4.222 0.108 -17.756 1.00 93.50 82 CYS A O 1
ATOM 672 N N . GLY A 1 83 ? -3.925 -1.636 -16.377 1.00 94.31 83 GLY A N 1
ATOM 673 C CA . GLY A 1 83 ? -2.668 -2.095 -16.978 1.00 94.31 83 GLY A CA 1
ATOM 674 C C . GLY A 1 83 ? -1.440 -1.231 -16.665 1.00 94.31 83 GLY A C 1
ATOM 675 O O . GLY A 1 83 ? -0.355 -1.546 -17.139 1.00 94.31 83 GLY A O 1
ATOM 676 N N . ALA A 1 84 ? -1.579 -0.159 -15.875 1.00 93.50 84 ALA A N 1
ATOM 677 C CA . ALA A 1 84 ? -0.443 0.654 -15.438 1.00 93.50 84 ALA A CA 1
ATOM 678 C C . ALA A 1 84 ? 0.525 -0.155 -14.559 1.00 93.50 84 ALA A C 1
ATOM 680 O O . ALA A 1 84 ? 0.099 -1.066 -13.843 1.00 93.50 84 ALA A O 1
ATOM 681 N N . ALA A 1 85 ? 1.803 0.216 -14.578 1.00 94.31 85 ALA A N 1
ATOM 682 C CA . ALA A 1 85 ? 2.826 -0.362 -13.714 1.00 94.31 85 ALA A CA 1
ATOM 683 C C . ALA A 1 85 ? 2.535 -0.06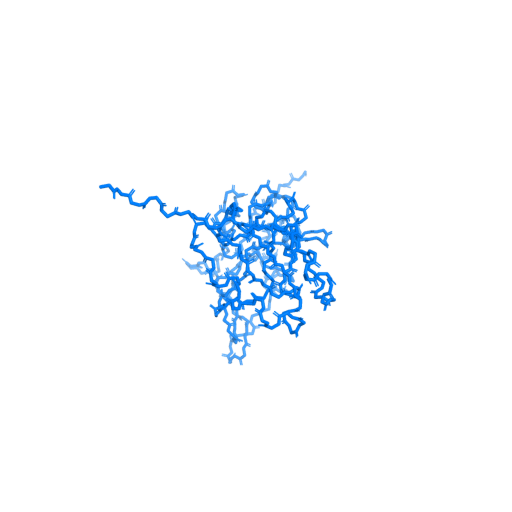3 -12.239 1.00 94.31 85 ALA A C 1
ATOM 685 O O . ALA A 1 85 ? 2.237 1.074 -11.880 1.00 94.31 85 ALA A O 1
ATOM 686 N N . ILE A 1 86 ? 2.659 -1.066 -11.379 1.00 93.81 86 ILE A N 1
ATOM 687 C CA . ILE A 1 86 ? 2.643 -0.934 -9.924 1.00 93.81 86 ILE A CA 1
ATOM 688 C C . ILE A 1 86 ? 4.003 -1.394 -9.425 1.00 93.81 86 ILE A C 1
ATOM 690 O O . ILE A 1 86 ? 4.346 -2.562 -9.591 1.00 93.81 86 ILE A O 1
ATOM 694 N N . VAL A 1 87 ? 4.751 -0.493 -8.795 1.00 91.19 87 VAL A N 1
ATOM 695 C CA . VAL A 1 87 ? 5.988 -0.855 -8.100 1.00 91.19 87 VAL A CA 1
ATOM 696 C C . VAL A 1 87 ? 5.617 -1.564 -6.799 1.00 91.19 87 VAL A C 1
ATOM 698 O O . VAL A 1 87 ? 4.843 -1.039 -5.996 1.00 91.19 87 VAL A O 1
ATOM 701 N N . THR A 1 88 ? 6.126 -2.778 -6.610 1.00 90.31 88 THR A N 1
ATOM 702 C CA . THR A 1 88 ? 5.822 -3.628 -5.447 1.00 90.31 88 THR A CA 1
ATOM 703 C C . THR A 1 88 ? 6.927 -3.630 -4.401 1.00 90.31 88 THR A C 1
ATOM 705 O O . THR A 1 88 ? 6.713 -4.122 -3.293 1.00 90.31 88 THR A O 1
ATOM 708 N N . THR A 1 89 ? 8.098 -3.091 -4.736 1.00 87.62 89 THR A N 1
ATOM 709 C CA . THR A 1 89 ? 9.219 -2.961 -3.806 1.00 87.62 89 THR A CA 1
ATOM 710 C C . THR A 1 89 ? 9.155 -1.611 -3.090 1.00 87.62 89 THR A C 1
ATOM 712 O O . THR A 1 89 ? 9.048 -0.583 -3.759 1.00 87.62 89 THR A O 1
ATOM 715 N N . PRO A 1 90 ? 9.249 -1.582 -1.747 1.00 83.19 90 PRO A N 1
ATOM 716 C CA . PRO A 1 90 ? 9.333 -0.338 -0.993 1.00 83.19 90 PRO A CA 1
ATOM 717 C C . PRO A 1 90 ? 10.518 0.512 -1.456 1.00 83.19 90 PRO A C 1
ATOM 719 O O . PRO A 1 90 ? 11.659 0.050 -1.470 1.00 83.19 90 PRO A O 1
ATOM 722 N N . SER A 1 91 ? 10.253 1.768 -1.793 1.00 76.12 91 SER A N 1
ATOM 723 C CA . SER A 1 91 ? 11.267 2.722 -2.250 1.00 76.12 91 SER A CA 1
ATOM 724 C C . SER A 1 91 ? 11.938 3.473 -1.093 1.00 76.12 91 SER A C 1
ATOM 726 O O . SER A 1 91 ? 13.090 3.902 -1.200 1.00 76.12 91 SER A O 1
ATOM 728 N N . THR A 1 92 ? 11.241 3.611 0.040 1.00 80.81 92 THR A N 1
ATOM 729 C CA . THR A 1 92 ? 11.708 4.343 1.225 1.00 80.81 92 THR A CA 1
ATOM 730 C C . THR A 1 92 ? 11.182 3.743 2.531 1.00 80.81 92 THR A C 1
ATOM 732 O O . THR A 1 92 ? 10.257 2.931 2.546 1.00 80.81 92 THR A O 1
ATOM 735 N N . TYR A 1 93 ? 11.737 4.182 3.666 1.00 79.56 93 TYR A N 1
ATOM 736 C CA . TYR A 1 93 ? 11.145 3.897 4.975 1.00 79.56 93 TYR A CA 1
ATOM 737 C C . TYR A 1 93 ? 9.719 4.450 5.051 1.00 79.56 93 TYR A C 1
ATOM 739 O O . TYR A 1 93 ? 9.491 5.610 4.720 1.00 79.56 93 TYR A O 1
ATOM 747 N N . GLY A 1 94 ? 8.784 3.617 5.508 1.00 83.25 94 GLY A N 1
ATOM 748 C CA . GLY A 1 94 ? 7.371 3.981 5.630 1.00 83.25 94 GLY A CA 1
ATOM 749 C C . GLY A 1 94 ? 6.577 3.945 4.331 1.00 83.25 94 GLY A C 1
ATOM 750 O O . GLY A 1 94 ? 5.436 4.389 4.318 1.00 83.25 94 GLY A O 1
ATOM 751 N N . ASP A 1 95 ? 7.149 3.396 3.260 1.00 87.12 95 ASP A N 1
ATOM 752 C CA . ASP A 1 95 ? 6.412 3.144 2.028 1.00 87.12 95 ASP A CA 1
ATOM 753 C C . ASP A 1 95 ? 5.365 2.041 2.254 1.00 87.12 95 ASP A C 1
ATOM 755 O O . ASP A 1 95 ? 5.693 0.884 2.536 1.00 87.12 95 ASP A O 1
ATOM 759 N N . GLU A 1 96 ? 4.089 2.410 2.159 1.00 89.75 96 GLU A N 1
ATOM 760 C CA . GLU A 1 96 ? 2.980 1.464 2.260 1.00 89.75 96 GLU A CA 1
ATOM 761 C C . GLU A 1 96 ? 2.575 0.880 0.898 1.00 89.75 96 GLU A C 1
ATOM 763 O O . GLU A 1 96 ? 1.778 -0.062 0.852 1.00 89.75 96 GLU A O 1
ATOM 768 N N . GLY A 1 97 ? 3.097 1.418 -0.202 1.00 89.00 97 GLY A N 1
ATOM 769 C CA . GLY A 1 97 ? 2.684 1.107 -1.561 1.00 89.00 97 GLY A CA 1
ATOM 770 C C . GLY A 1 97 ? 1.390 1.812 -1.989 1.00 89.00 97 GLY A C 1
ATOM 771 O O . GLY A 1 97 ? 0.409 1.945 -1.248 1.00 89.00 97 GLY A O 1
ATOM 772 N N . ALA A 1 98 ? 1.359 2.214 -3.258 1.00 90.50 98 ALA A N 1
ATOM 773 C CA . ALA A 1 98 ? 0.230 2.883 -3.900 1.00 90.50 98 ALA A CA 1
ATOM 774 C C . ALA A 1 98 ? -0.742 1.893 -4.569 1.00 90.50 98 ALA A C 1
ATOM 776 O O . ALA A 1 98 ? -1.109 2.046 -5.737 1.00 90.50 98 ALA A O 1
ATOM 777 N N . PHE A 1 99 ? -1.152 0.842 -3.857 1.00 93.69 99 PHE A N 1
ATOM 778 C CA . PHE A 1 99 ? -2.027 -0.203 -4.394 1.00 93.69 99 PHE A CA 1
ATOM 779 C C . PHE A 1 99 ? -2.850 -0.904 -3.304 1.00 93.69 99 PHE A C 1
ATOM 781 O O . PHE A 1 99 ? -2.584 -0.768 -2.111 1.00 93.69 99 PHE A O 1
ATOM 788 N N . MET A 1 100 ? -3.864 -1.665 -3.720 1.00 94.69 100 MET A N 1
ATOM 789 C CA . MET A 1 100 ? -4.626 -2.573 -2.856 1.00 94.69 100 MET A CA 1
ATOM 790 C C . MET A 1 100 ? -4.781 -3.943 -3.510 1.00 94.69 100 MET A C 1
ATOM 792 O O . MET A 1 100 ? -4.779 -4.066 -4.737 1.00 94.69 100 MET A O 1
ATOM 796 N N . HIS A 1 101 ? -4.946 -4.964 -2.672 1.00 93.56 101 HIS A N 1
ATOM 797 C CA . HIS A 1 101 ? -5.303 -6.311 -3.098 1.00 93.56 101 HIS A CA 1
ATOM 798 C C . HIS A 1 101 ? -6.804 -6.525 -2.920 1.00 93.56 101 HIS A C 1
ATOM 800 O O . HIS A 1 101 ? -7.372 -6.108 -1.914 1.00 93.56 101 HIS A O 1
ATOM 806 N N . SER A 1 102 ? -7.431 -7.186 -3.889 1.00 94.75 102 SER A N 1
ATOM 807 C CA . SER A 1 102 ? -8.813 -7.656 -3.782 1.00 94.75 102 SER A CA 1
ATOM 808 C C . SER A 1 102 ? -9.021 -8.822 -4.741 1.00 94.75 102 SER A C 1
ATOM 810 O O . SER A 1 102 ? -8.513 -8.799 -5.859 1.00 94.75 102 SER A O 1
ATOM 812 N N . GLY A 1 103 ? -9.704 -9.881 -4.305 1.00 92.25 103 GLY A N 1
ATOM 813 C CA . GLY A 1 103 ? -10.068 -11.016 -5.159 1.00 92.25 103 GLY A CA 1
ATOM 814 C C . GLY A 1 103 ? -8.880 -11.768 -5.775 1.00 92.25 103 GLY A C 1
ATOM 815 O O . GLY A 1 103 ? -9.019 -12.364 -6.841 1.00 92.25 103 GLY A O 1
ATOM 816 N N . GLY A 1 104 ? -7.704 -11.723 -5.139 1.00 92.12 104 GLY A N 1
ATOM 817 C CA . GLY A 1 104 ? -6.471 -12.327 -5.659 1.00 92.12 104 GLY A CA 1
ATOM 818 C C . GLY A 1 104 ? -5.782 -11.529 -6.771 1.00 92.12 104 GLY A C 1
ATOM 819 O O . GLY A 1 104 ? -4.826 -12.025 -7.363 1.00 92.12 104 GLY A O 1
ATOM 820 N N . VAL A 1 105 ? -6.237 -10.306 -7.046 1.00 95.06 105 VAL A N 1
ATOM 821 C CA . VAL A 1 105 ? -5.611 -9.378 -7.993 1.00 95.06 105 VAL A CA 1
ATOM 822 C C . VAL A 1 105 ? -5.121 -8.111 -7.286 1.00 95.06 105 VAL A C 1
ATOM 824 O O . VAL A 1 105 ? -5.362 -7.912 -6.093 1.00 95.06 105 VAL A O 1
ATOM 827 N N . ILE A 1 106 ? -4.395 -7.265 -8.019 1.00 94.81 106 ILE A N 1
ATOM 828 C CA . ILE A 1 106 ? -3.815 -6.013 -7.525 1.00 94.81 106 ILE A CA 1
ATOM 829 C C . ILE A 1 106 ? -4.332 -4.819 -8.335 1.00 94.81 106 ILE A C 1
ATOM 831 O O . ILE A 1 106 ? -4.372 -4.847 -9.570 1.00 94.81 106 ILE A O 1
ATOM 835 N N . PHE A 1 107 ? -4.722 -3.758 -7.633 1.00 95.44 107 PHE A N 1
ATOM 836 C CA . PHE A 1 107 ? -5.199 -2.505 -8.212 1.00 95.44 107 PHE A CA 1
ATOM 837 C C . PHE A 1 107 ? -4.306 -1.349 -7.772 1.00 95.44 107 PHE A C 1
ATOM 839 O O . PHE A 1 107 ? -4.009 -1.211 -6.586 1.00 95.44 107 PHE A O 1
ATOM 846 N N . CYS A 1 108 ? -3.900 -0.495 -8.714 1.00 94.75 108 CYS A N 1
ATOM 847 C CA . CYS A 1 108 ? -3.208 0.750 -8.386 1.00 94.75 108 CYS A CA 1
ATOM 848 C C . CYS A 1 108 ? -4.135 1.675 -7.587 1.00 94.75 108 CYS A C 1
ATOM 850 O O . CYS A 1 108 ? -5.357 1.561 -7.685 1.00 94.75 108 CYS A O 1
ATOM 852 N N . LYS A 1 109 ? -3.570 2.640 -6.858 1.00 93.69 109 LYS A N 1
ATOM 853 C CA . LYS A 1 109 ? -4.301 3.582 -5.997 1.00 93.69 109 LYS A CA 1
ATOM 854 C C . LYS A 1 109 ? -5.519 4.201 -6.683 1.00 93.69 109 LYS A C 1
ATOM 856 O O . LYS A 1 109 ? -6.604 4.179 -6.113 1.00 93.69 109 LYS A O 1
ATOM 861 N N . LYS A 1 110 ? -5.379 4.654 -7.936 1.00 93.44 110 LYS A N 1
ATOM 862 C CA . LYS A 1 110 ? -6.496 5.186 -8.735 1.00 93.44 110 LYS A CA 1
ATOM 863 C C . LYS A 1 110 ? -7.621 4.158 -8.909 1.00 93.44 110 LYS A C 1
ATOM 865 O O . LYS A 1 110 ? -8.767 4.440 -8.579 1.00 93.44 110 LYS A O 1
ATOM 870 N N . CYS A 1 111 ? -7.307 2.965 -9.415 1.00 94.81 111 CYS A N 1
ATOM 871 C CA . CYS A 1 111 ? -8.307 1.911 -9.605 1.00 94.81 111 CYS A CA 1
ATOM 872 C C . CYS A 1 111 ? -8.907 1.434 -8.277 1.00 94.81 111 CYS A C 1
ATOM 874 O O . CYS A 1 111 ? -10.074 1.046 -8.253 1.00 94.81 111 CYS A O 1
ATOM 876 N N . SER A 1 112 ? -8.136 1.479 -7.191 1.00 95.31 112 SER A N 1
ATOM 877 C CA . SER A 1 112 ? -8.613 1.162 -5.848 1.00 95.31 112 SER A CA 1
ATOM 878 C C . SER A 1 112 ? -9.600 2.201 -5.329 1.00 95.31 112 SER A C 1
ATOM 880 O O . SER A 1 112 ? -10.613 1.823 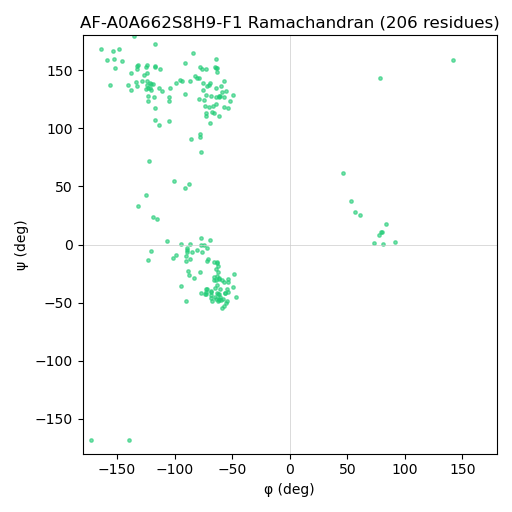-4.757 1.00 95.31 112 SER A O 1
ATOM 882 N N . ILE A 1 113 ? -9.356 3.492 -5.576 1.00 95.00 113 ILE A N 1
ATOM 883 C CA . ILE A 1 113 ? -10.307 4.572 -5.278 1.00 95.00 113 ILE A CA 1
ATOM 884 C C . ILE A 1 113 ? -11.593 4.382 -6.093 1.00 95.00 113 ILE A C 1
ATOM 886 O O . ILE A 1 113 ? -12.685 4.388 -5.527 1.00 95.00 113 ILE A O 1
ATOM 890 N N . ASP A 1 114 ? -11.465 4.147 -7.404 1.00 94.69 114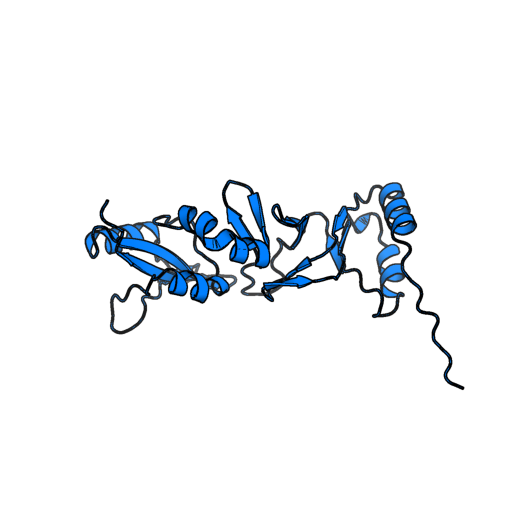 ASP A N 1
ATOM 891 C CA . ASP A 1 114 ? -12.601 3.981 -8.321 1.00 94.69 114 ASP A CA 1
ATOM 892 C C . ASP A 1 114 ? -13.490 2.772 -7.942 1.00 94.69 114 ASP A C 1
ATOM 894 O O . ASP A 1 114 ? -14.696 2.787 -8.188 1.00 94.69 114 ASP A O 1
ATOM 898 N N . ASN A 1 115 ? -12.914 1.737 -7.316 1.00 95.12 115 ASN A N 1
ATOM 899 C CA . ASN A 1 115 ? -13.605 0.505 -6.909 1.00 95.12 115 ASN A CA 1
ATOM 900 C C . ASN A 1 115 ? -13.650 0.305 -5.384 1.00 95.12 115 ASN A C 1
ATOM 902 O O . ASN A 1 115 ? -13.823 -0.824 -4.912 1.00 95.12 115 ASN A O 1
ATOM 906 N N . PHE A 1 116 ? -13.504 1.381 -4.604 1.00 96.69 116 PHE A N 1
ATOM 907 C CA . PHE A 1 116 ? -13.240 1.293 -3.165 1.00 96.69 116 PHE A CA 1
ATOM 908 C C . PHE A 1 116 ? -14.285 0.473 -2.406 1.00 96.69 116 PHE A C 1
ATOM 910 O O . PHE A 1 116 ? -13.923 -0.365 -1.588 1.00 96.69 116 PHE A O 1
ATOM 917 N N . GLN A 1 117 ? -15.573 0.634 -2.721 1.00 95.38 117 GLN A N 1
ATOM 918 C CA . GLN A 1 117 ? -16.650 -0.111 -2.060 1.00 95.38 117 GLN A CA 1
ATOM 919 C C . GLN A 1 117 ? -16.536 -1.627 -2.243 1.00 95.38 117 GLN A C 1
ATOM 921 O O . GLN A 1 117 ? -16.819 -2.372 -1.310 1.00 95.38 117 GLN A O 1
ATOM 926 N N . GLY A 1 118 ? -16.122 -2.088 -3.427 1.00 95.06 118 GLY A N 1
ATOM 927 C CA . GLY A 1 118 ? -15.925 -3.513 -3.691 1.00 95.06 118 GLY A CA 1
ATOM 928 C C . GLY A 1 118 ? -14.743 -4.069 -2.903 1.00 95.06 118 GLY A C 1
ATOM 929 O O . GLY A 1 118 ? -14.863 -5.118 -2.279 1.00 95.06 118 GLY A O 1
ATOM 930 N N . ILE A 1 119 ? -13.641 -3.316 -2.871 1.00 96.38 119 ILE A N 1
ATOM 931 C CA . ILE A 1 119 ? -12.426 -3.677 -2.131 1.00 96.38 119 ILE A CA 1
ATOM 932 C C . ILE A 1 119 ? -12.697 -3.699 -0.624 1.00 96.38 119 ILE A C 1
ATOM 934 O O . ILE A 1 119 ? -12.334 -4.654 0.056 1.00 96.38 119 ILE A O 1
ATOM 938 N N . LEU A 1 120 ? -13.389 -2.683 -0.102 1.00 97.00 120 LEU A N 1
ATOM 939 C CA . LEU A 1 120 ? -13.685 -2.514 1.320 1.00 97.00 120 LEU A CA 1
ATOM 940 C C . LEU A 1 120 ? -14.366 -3.743 1.938 1.00 97.00 120 LEU A C 1
ATOM 942 O O . LEU A 1 120 ? -14.117 -4.056 3.100 1.00 97.00 120 LEU A O 1
ATOM 946 N N . LEU A 1 121 ? -15.182 -4.472 1.170 1.00 96.06 121 LEU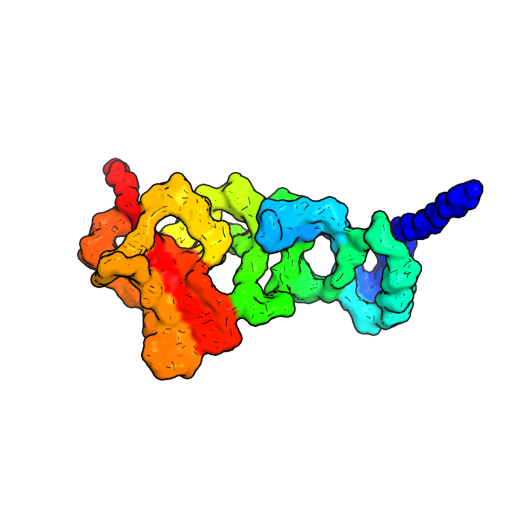 A N 1
ATOM 947 C CA . LEU A 1 121 ? -15.857 -5.683 1.645 1.00 96.06 121 LEU A CA 1
ATOM 948 C C . LEU A 1 121 ? -14.889 -6.767 2.136 1.00 96.06 121 LEU A C 1
ATOM 950 O O . LEU A 1 121 ? -15.248 -7.512 3.043 1.00 96.06 121 LEU A O 1
ATOM 954 N N . GLU A 1 122 ? -13.678 -6.853 1.580 1.00 96.69 122 GLU A N 1
ATOM 955 C CA . GLU A 1 122 ? -12.665 -7.829 2.011 1.00 96.69 122 GLU A CA 1
ATOM 956 C C . GLU A 1 122 ? -11.961 -7.423 3.314 1.00 96.69 122 GLU A C 1
ATOM 958 O O . GLU A 1 122 ? -11.451 -8.285 4.037 1.00 96.69 122 GLU A O 1
ATOM 963 N N . TYR A 1 123 ? -11.955 -6.122 3.617 1.00 97.31 123 TYR A N 1
ATOM 964 C CA . TYR A 1 123 ? -11.320 -5.525 4.797 1.00 97.31 123 TYR A CA 1
ATOM 965 C C . TYR A 1 123 ? -12.247 -5.478 6.013 1.00 97.31 123 TYR A C 1
ATOM 967 O O . TYR A 1 123 ? -11.771 -5.427 7.147 1.00 97.31 123 TYR A O 1
ATOM 975 N N . ILE A 1 124 ? -13.565 -5.509 5.798 1.00 97.56 124 ILE A N 1
ATOM 976 C CA . ILE A 1 124 ? -14.545 -5.527 6.885 1.00 97.56 124 ILE A CA 1
ATOM 977 C C . ILE A 1 124 ? -14.395 -6.809 7.706 1.00 97.56 124 ILE A C 1
ATOM 979 O O . ILE A 1 124 ? -14.468 -7.920 7.188 1.00 97.56 124 ILE A O 1
ATOM 983 N N . ASP A 1 125 ? -14.243 -6.630 9.016 1.00 97.69 125 ASP A N 1
ATOM 984 C CA . ASP A 1 125 ? -14.137 -7.680 10.026 1.00 97.69 125 ASP A CA 1
ATOM 985 C C . ASP A 1 125 ? -12.998 -8.676 9.768 1.00 97.69 125 ASP A C 1
ATOM 987 O O . ASP A 1 125 ? -13.053 -9.831 10.195 1.00 97.69 125 ASP A O 1
ATOM 991 N N . ASN A 1 126 ? -11.944 -8.219 9.092 1.00 97.44 126 ASN A N 1
ATOM 992 C CA . ASN A 1 126 ? -10.796 -9.033 8.738 1.00 97.44 126 ASN A CA 1
ATOM 993 C C . ASN A 1 126 ? -9.541 -8.552 9.474 1.00 97.44 126 ASN A C 1
ATOM 995 O O . ASN A 1 126 ? -8.903 -7.580 9.090 1.00 97.44 126 ASN A O 1
ATOM 999 N N . SER A 1 127 ? -9.150 -9.271 10.526 1.00 97.12 127 SER A N 1
ATOM 1000 C CA . SER A 1 127 ? -7.971 -8.948 11.346 1.00 97.12 127 SER A CA 1
ATOM 1001 C C . SER A 1 127 ? -6.627 -9.261 10.684 1.00 97.12 127 SER A C 1
ATOM 1003 O O . SER A 1 127 ? -5.584 -9.065 11.302 1.00 97.12 127 SER A O 1
ATOM 1005 N N . LYS A 1 128 ? -6.617 -9.792 9.456 1.00 96.25 128 LYS A N 1
ATOM 1006 C CA . LYS A 1 128 ? -5.382 -10.160 8.746 1.00 96.25 128 LYS A CA 1
ATOM 1007 C C . LYS A 1 128 ? -4.930 -9.111 7.739 1.00 96.25 128 LYS A C 1
ATOM 1009 O O . LYS A 1 128 ? -3.827 -9.237 7.213 1.00 96.25 128 LYS A O 1
ATOM 1014 N N . ILE A 1 129 ? -5.756 -8.102 7.467 1.00 95.06 129 ILE A N 1
ATOM 1015 C CA . ILE A 1 129 ? -5.447 -7.036 6.517 1.00 95.06 129 ILE A CA 1
ATOM 1016 C C . ILE A 1 129 ? -5.875 -5.680 7.077 1.00 95.06 129 ILE A C 1
ATOM 1018 O O . ILE A 1 129 ? -6.866 -5.573 7.792 1.00 95.06 129 ILE A O 1
ATOM 1022 N N . ALA A 1 130 ? -5.123 -4.641 6.726 1.00 96.12 130 ALA A N 1
ATOM 1023 C CA . ALA A 1 130 ? -5.422 -3.257 7.070 1.00 96.12 130 ALA A CA 1
ATOM 1024 C C . ALA A 1 130 ? -5.383 -2.400 5.805 1.00 96.12 130 ALA A C 1
ATOM 1026 O O . ALA A 1 130 ? -4.544 -2.612 4.920 1.00 96.12 130 ALA A O 1
ATOM 1027 N N . LEU A 1 131 ? -6.315 -1.455 5.706 1.00 97.00 131 LEU A N 1
ATOM 1028 C CA . LEU A 1 131 ? -6.288 -0.430 4.678 1.00 97.00 131 LEU A CA 1
ATOM 1029 C C . LEU A 1 131 ? -5.053 0.451 4.867 1.00 97.00 131 LEU A C 1
ATOM 1031 O O . LEU A 1 131 ? -4.542 0.628 5.969 1.00 97.00 131 LEU A O 1
ATOM 1035 N N . LYS A 1 132 ? -4.585 1.008 3.759 1.00 95.12 132 LYS A N 1
ATOM 1036 C CA . LYS A 1 132 ? -3.470 1.953 3.729 1.00 95.12 132 LYS A CA 1
ATOM 1037 C C . LYS A 1 132 ? -3.908 3.306 4.288 1.00 95.12 132 LYS A C 1
ATOM 1039 O O . LYS A 1 132 ? -5.075 3.669 4.119 1.00 95.12 132 LYS A O 1
ATOM 1044 N N . SER A 1 133 ? -2.990 4.065 4.880 1.00 94.38 133 SER A N 1
ATOM 1045 C CA . SER A 1 133 ? -3.281 5.367 5.508 1.00 94.38 133 SER A CA 1
ATOM 1046 C C . SER A 1 133 ? -3.988 6.334 4.552 1.00 94.38 133 SER A C 1
ATOM 1048 O O . SER A 1 133 ? -4.957 7.000 4.917 1.00 94.38 133 SER A O 1
ATOM 1050 N N . TRP A 1 134 ? -3.597 6.339 3.274 1.00 92.81 134 TRP A N 1
ATOM 1051 C CA . TRP A 1 134 ? -4.214 7.175 2.239 1.00 92.81 134 TRP A CA 1
ATOM 1052 C C . TRP A 1 134 ? -5.694 6.866 1.957 1.00 92.81 134 TRP A C 1
ATOM 1054 O O . TRP A 1 134 ? -6.369 7.666 1.309 1.00 92.81 134 TRP A O 1
ATOM 1064 N N . ALA A 1 135 ? -6.213 5.718 2.401 1.00 95.88 135 ALA A N 1
ATOM 1065 C CA . ALA A 1 135 ? -7.610 5.332 2.216 1.00 95.88 135 ALA A CA 1
ATOM 1066 C C . ALA A 1 135 ? -8.528 5.814 3.350 1.00 95.88 135 ALA A C 1
ATOM 1068 O O . ALA A 1 135 ? -9.740 5.609 3.266 1.00 95.88 135 ALA A O 1
ATOM 1069 N N . LEU A 1 136 ? -7.980 6.461 4.386 1.00 95.69 136 LEU A N 1
ATOM 1070 C CA . LEU A 1 136 ? -8.739 6.918 5.548 1.00 95.69 136 LEU A CA 1
ATOM 1071 C C . LEU A 1 136 ? -9.921 7.813 5.155 1.00 95.69 136 LEU A C 1
ATOM 1073 O O . LEU A 1 136 ? -11.058 7.518 5.512 1.00 95.69 136 LEU A O 1
ATOM 1077 N N . GLU A 1 137 ? -9.693 8.838 4.333 1.00 95.88 137 GLU A N 1
ATOM 1078 C CA . GLU A 1 137 ? -10.775 9.737 3.907 1.00 95.88 137 GLU A CA 1
ATOM 1079 C C . GLU A 1 137 ? -11.882 9.013 3.121 1.00 95.88 137 GLU A C 1
ATOM 1081 O O . GLU A 1 137 ? -13.037 9.440 3.121 1.00 95.88 137 GLU A O 1
ATOM 1086 N N . LEU A 1 138 ? -11.546 7.935 2.403 1.00 96.75 138 LEU A N 1
ATOM 1087 C CA . LEU A 1 138 ? -12.528 7.123 1.678 1.00 96.75 138 LEU A CA 1
ATOM 1088 C C . LEU A 1 138 ? -13.357 6.295 2.660 1.00 96.75 138 LEU A C 1
ATOM 1090 O O . LEU A 1 138 ? -14.577 6.220 2.532 1.00 96.75 138 LEU A O 1
ATOM 1094 N N . LEU A 1 139 ? -12.697 5.712 3.661 1.00 97.62 139 LEU A N 1
ATOM 1095 C CA . LEU A 1 139 ? -13.328 4.940 4.724 1.00 97.62 139 LEU A CA 1
ATOM 1096 C C . LEU A 1 139 ? -14.287 5.808 5.558 1.00 97.62 139 LEU A C 1
ATOM 1098 O O . LEU A 1 139 ? -15.417 5.402 5.831 1.00 97.62 139 LEU A O 1
ATOM 1102 N N . GLU A 1 140 ? -13.882 7.032 5.897 1.00 96.62 140 GLU A N 1
ATOM 1103 C CA . GLU A 1 140 ? -14.726 8.000 6.605 1.00 96.62 140 GLU A CA 1
ATOM 1104 C C . GLU A 1 140 ? -15.935 8.444 5.769 1.00 96.62 140 GLU A C 1
ATOM 1106 O O . GLU A 1 140 ? -17.041 8.569 6.298 1.00 96.62 140 GLU A O 1
ATOM 1111 N N . LYS A 1 141 ? -15.777 8.612 4.445 1.00 97.00 141 LYS A N 1
ATOM 1112 C CA . LYS A 1 141 ? -16.901 8.877 3.521 1.00 97.00 141 LYS A CA 1
ATOM 1113 C C . LYS A 1 141 ? -17.903 7.725 3.467 1.00 97.00 141 LYS A C 1
ATOM 1115 O O . LYS A 1 141 ? -19.087 7.962 3.239 1.00 97.00 141 LYS A O 1
ATOM 1120 N N . GLU A 1 142 ? -17.456 6.501 3.735 1.00 96.69 142 GLU A N 1
ATOM 1121 C CA . GLU A 1 142 ? -18.327 5.340 3.927 1.00 96.69 142 GLU A CA 1
ATOM 1122 C C . GLU A 1 142 ? -19.001 5.330 5.315 1.00 96.69 142 GLU A C 1
ATOM 1124 O O . GLU A 1 142 ? -19.804 4.449 5.612 1.00 96.69 142 GLU A O 1
ATOM 1129 N N . GLY A 1 143 ? -18.753 6.318 6.177 1.00 96.44 143 GLY A N 1
ATOM 1130 C CA . GLY A 1 143 ? -19.420 6.474 7.471 1.00 96.44 143 GLY A CA 1
ATOM 1131 C C . GLY A 1 143 ? -18.805 5.645 8.594 1.00 96.44 143 GLY A C 1
ATOM 1132 O O . GLY A 1 143 ? -19.466 5.398 9.603 1.00 96.44 143 GLY A O 1
ATOM 1133 N N . PHE A 1 144 ? -17.572 5.181 8.414 1.00 97.00 144 PHE A N 1
ATOM 1134 C CA . PHE A 1 144 ? -16.777 4.647 9.509 1.00 97.00 144 PHE A CA 1
ATOM 1135 C C . PHE A 1 144 ? -16.184 5.790 10.330 1.00 97.00 144 PHE A C 1
ATOM 1137 O O . PHE A 1 144 ? -15.779 6.814 9.790 1.00 97.00 144 PHE A O 1
ATOM 1144 N N . THR A 1 145 ? -16.109 5.594 11.638 1.00 95.88 145 THR A N 1
ATOM 1145 C CA . THR A 1 145 ? -15.463 6.519 12.574 1.00 95.88 145 THR A CA 1
ATOM 1146 C C . THR A 1 145 ? -14.423 5.766 13.375 1.00 95.88 145 THR A C 1
ATOM 1148 O O . THR A 1 145 ? -14.575 4.558 13.575 1.00 95.88 145 THR A O 1
ATOM 1151 N N . CYS A 1 146 ? -13.385 6.447 13.856 1.00 95.50 146 CYS A N 1
ATOM 1152 C CA . CYS A 1 146 ? -12.407 5.773 14.699 1.00 95.50 146 CYS A CA 1
ATOM 1153 C C . CYS A 1 146 ? -13.089 5.151 15.930 1.00 95.50 146 CYS A C 1
ATOM 1155 O O . CYS A 1 146 ? -14.030 5.709 16.501 1.00 95.50 146 CYS A O 1
ATOM 1157 N N . PHE A 1 147 ? -12.644 3.956 16.299 1.00 94.19 147 PHE A N 1
ATOM 1158 C CA . PHE A 1 147 ? -12.969 3.353 17.574 1.00 94.19 147 PHE A CA 1
ATOM 1159 C C . PHE A 1 147 ? -12.182 4.077 18.664 1.00 94.19 147 PHE A C 1
ATOM 1161 O O . PHE A 1 147 ? -10.955 4.099 18.654 1.00 94.19 147 PHE A O 1
ATOM 1168 N N . GLU A 1 148 ? -12.908 4.681 19.592 1.00 86.88 148 GLU A N 1
ATOM 1169 C CA . GLU A 1 148 ? -12.357 5.396 20.733 1.00 86.88 148 GLU A CA 1
ATOM 1170 C C . GLU A 1 148 ? -12.534 4.524 21.982 1.00 86.88 148 GLU A C 1
ATOM 1172 O O . GLU A 1 148 ? -13.646 4.357 22.487 1.00 86.88 148 GLU A O 1
ATOM 1177 N N . ASP A 1 149 ? -11.448 3.931 22.483 1.00 65.62 149 ASP A N 1
ATOM 1178 C CA . ASP A 1 149 ? -11.421 3.335 23.827 1.00 65.62 149 ASP A CA 1
ATOM 1179 C C . ASP A 1 149 ? -11.010 4.333 24.926 1.00 65.62 149 ASP A C 1
ATOM 1181 O O . ASP A 1 149 ? -11.087 4.013 26.116 1.00 65.62 149 ASP A O 1
ATOM 1185 N N . THR A 1 150 ? -10.647 5.557 24.525 1.00 61.09 150 THR A N 1
ATOM 1186 C CA . THR A 1 150 ? -10.360 6.729 25.369 1.00 61.09 150 THR A CA 1
ATOM 1187 C C . THR A 1 150 ? -10.947 8.002 24.731 1.00 61.09 150 THR A C 1
ATOM 1189 O O . THR A 1 150 ? -11.714 7.906 23.787 1.00 61.09 150 THR A O 1
ATOM 1192 N N . GLU A 1 151 ? -10.602 9.207 25.204 1.00 64.69 151 GLU A N 1
ATOM 1193 C CA . GLU A 1 151 ? -10.984 10.479 24.543 1.00 64.69 151 GLU A CA 1
ATOM 1194 C C . GLU A 1 151 ? -10.259 10.718 23.198 1.00 64.69 151 GLU A C 1
ATOM 1196 O O . GLU A 1 151 ? -10.391 11.783 22.595 1.00 64.69 151 GLU A O 1
ATOM 1201 N N . VAL A 1 152 ? -9.449 9.756 22.750 1.00 74.81 152 VAL A N 1
ATOM 1202 C CA . VAL A 1 152 ? -8.659 9.811 21.521 1.00 74.81 152 VAL A CA 1
ATOM 1203 C C . VAL A 1 152 ? -8.853 8.507 20.748 1.00 74.81 152 VAL A C 1
ATOM 1205 O O . VAL A 1 152 ? -9.090 7.452 21.341 1.00 74.81 152 VAL A O 1
ATOM 1208 N N . CYS A 1 153 ? -8.726 8.591 19.423 1.00 82.06 153 CYS A N 1
ATOM 1209 C CA . CYS A 1 153 ? -8.717 7.442 18.523 1.00 82.06 153 CYS A CA 1
ATOM 1210 C C . CYS A 1 153 ? -7.741 6.365 19.023 1.00 82.06 153 CYS A C 1
ATOM 1212 O O . CYS A 1 153 ? -6.591 6.677 19.342 1.00 82.06 153 CYS A O 1
ATOM 1214 N N . SER A 1 154 ? -8.204 5.116 19.126 1.00 79.62 154 SER A N 1
ATOM 1215 C CA . SER A 1 154 ? -7.378 4.019 19.626 1.00 79.62 154 SER A CA 1
ATOM 1216 C C . SER A 1 154 ? -6.232 3.725 18.663 1.00 79.62 154 SER A C 1
ATOM 1218 O O . SER A 1 154 ? -6.467 3.327 17.524 1.00 79.62 154 SER A O 1
ATOM 1220 N N . GLN A 1 155 ? -5.007 3.877 19.164 1.00 87.81 155 GLN A N 1
ATOM 1221 C CA . GLN A 1 155 ? -3.770 3.573 18.451 1.00 87.81 155 GLN A CA 1
ATOM 1222 C C . GLN A 1 155 ? -3.179 2.274 18.986 1.00 87.81 155 GLN A C 1
ATOM 1224 O O . GLN A 1 155 ? -2.969 2.136 20.193 1.00 87.81 155 GLN A O 1
ATOM 1229 N N . TYR A 1 156 ? -2.907 1.347 18.078 1.00 95.38 156 TYR A N 1
ATOM 1230 C CA . TYR A 1 156 ? -2.301 0.054 18.356 1.00 95.38 156 TYR A CA 1
ATOM 1231 C C . TYR A 1 156 ? -0.952 -0.054 17.648 1.00 95.38 156 TYR A C 1
ATOM 1233 O O . TYR A 1 156 ? -0.727 0.575 16.610 1.00 95.38 156 TYR A O 1
ATOM 1241 N N . GLU A 1 157 ? -0.055 -0.875 18.186 1.00 96.25 157 GLU A N 1
ATOM 1242 C CA . GLU A 1 157 ? 1.267 -1.090 17.610 1.00 96.25 157 GLU A CA 1
ATOM 1243 C C . GLU A 1 157 ? 1.681 -2.563 17.639 1.00 96.25 157 GLU A C 1
ATOM 1245 O O . GLU A 1 157 ? 1.609 -3.254 18.657 1.00 96.25 157 GLU A O 1
ATOM 1250 N N . THR A 1 158 ? 2.190 -3.038 16.504 1.00 96.25 158 THR A N 1
ATOM 1251 C CA . THR A 1 158 ? 2.784 -4.372 16.383 1.00 96.25 158 THR A CA 1
ATOM 1252 C C . THR A 1 158 ? 4.216 -4.234 15.877 1.00 96.25 158 THR A C 1
ATOM 1254 O O . THR A 1 158 ? 4.450 -3.661 14.812 1.00 96.25 158 THR A O 1
ATOM 1257 N N . GLY A 1 159 ? 5.199 -4.757 16.612 1.00 95.50 159 GLY A N 1
ATOM 1258 C CA . GLY A 1 159 ? 6.605 -4.542 16.279 1.00 95.50 159 GLY A CA 1
ATOM 1259 C C . GLY A 1 159 ? 7.607 -5.349 17.098 1.00 95.50 159 GLY A C 1
ATOM 1260 O O . GLY A 1 159 ? 7.272 -6.310 17.785 1.00 95.50 159 GLY A O 1
ATOM 1261 N N . TRP A 1 160 ? 8.882 -4.983 16.970 1.00 93.81 160 TRP A N 1
ATOM 1262 C CA . TRP A 1 160 ? 10.009 -5.704 17.578 1.00 93.81 160 TRP A CA 1
ATOM 1263 C C . TRP A 1 160 ? 10.378 -5.206 18.979 1.00 93.81 160 TRP A C 1
ATOM 1265 O O . TRP A 1 160 ? 11.144 -5.873 19.679 1.00 93.81 160 TRP A O 1
ATOM 1275 N N . TYR A 1 161 ? 9.884 -4.038 19.395 1.00 92.38 161 TYR A N 1
ATOM 1276 C CA . TYR A 1 161 ? 10.200 -3.474 20.705 1.00 92.38 161 TYR A CA 1
ATOM 1277 C C . TYR A 1 161 ? 9.194 -3.913 21.776 1.00 92.38 161 TYR A C 1
ATOM 1279 O O . TYR A 1 161 ? 8.054 -4.280 21.503 1.00 92.38 161 TYR A O 1
ATOM 1287 N N . SER A 1 162 ? 9.641 -3.886 23.033 1.00 94.56 162 SER A N 1
ATOM 1288 C CA . SER A 1 162 ? 8.821 -4.284 24.180 1.00 94.56 162 SER A CA 1
ATOM 1289 C C . SER A 1 162 ? 7.569 -3.411 24.295 1.00 94.56 162 SER A C 1
ATOM 1291 O O . SER A 1 162 ? 7.690 -2.193 24.392 1.00 94.56 162 SER A O 1
ATOM 1293 N N . GLY A 1 163 ? 6.396 -4.045 24.378 1.00 92.62 163 GLY A N 1
ATOM 1294 C CA . GLY A 1 163 ? 5.096 -3.371 24.475 1.00 92.62 163 GLY A CA 1
ATOM 1295 C C . GLY A 1 163 ? 4.411 -3.099 23.132 1.00 92.62 163 GLY A C 1
ATOM 1296 O O . GLY A 1 163 ? 3.336 -2.520 23.135 1.00 92.62 163 GLY A O 1
ATOM 1297 N N . MET A 1 164 ? 5.012 -3.516 22.012 1.00 94.69 164 MET A N 1
ATOM 1298 C CA . MET A 1 164 ? 4.425 -3.442 20.666 1.00 94.69 164 MET A CA 1
ATOM 1299 C C . MET A 1 164 ? 3.855 -4.805 20.254 1.00 94.69 164 MET A C 1
ATOM 1301 O O . MET A 1 164 ? 4.276 -5.403 19.260 1.00 94.69 164 MET A O 1
ATOM 1305 N N . ASP A 1 165 ? 2.978 -5.358 21.088 1.00 96.50 165 ASP A N 1
ATOM 1306 C CA . ASP A 1 165 ? 2.415 -6.703 20.952 1.00 96.50 165 ASP A CA 1
ATOM 1307 C C . ASP A 1 165 ? 0.890 -6.704 20.783 1.00 96.50 165 ASP A C 1
ATOM 1309 O O . ASP A 1 165 ? 0.233 -7.719 21.050 1.00 96.50 165 ASP A O 1
ATOM 1313 N N . ASP A 1 166 ? 0.326 -5.591 20.297 1.00 96.94 166 ASP A N 1
ATOM 1314 C CA . ASP A 1 166 ? -1.091 -5.536 19.967 1.00 96.94 166 ASP A CA 1
ATOM 1315 C C . ASP A 1 166 ? -1.436 -6.576 18.897 1.00 96.94 166 ASP A C 1
ATOM 1317 O O . ASP A 1 166 ? -0.724 -6.777 17.907 1.00 96.94 166 ASP A O 1
ATOM 1321 N N . ASP A 1 167 ? -2.564 -7.251 19.117 1.00 97.06 167 ASP A N 1
ATOM 1322 C CA . ASP A 1 167 ? -3.044 -8.368 18.310 1.00 97.06 167 ASP A CA 1
ATOM 1323 C C . ASP A 1 167 ? -4.385 -7.981 17.664 1.00 97.06 167 ASP A C 1
ATOM 1325 O O . ASP A 1 167 ? -5.409 -7.944 18.366 1.00 97.06 167 ASP A O 1
ATOM 1329 N N . PRO A 1 168 ? -4.418 -7.721 16.341 1.00 97.19 168 PRO A N 1
ATOM 1330 C CA . PRO A 1 168 ? -5.632 -7.331 15.626 1.00 97.19 168 PRO A CA 1
ATOM 1331 C C . PRO A 1 168 ? -6.805 -8.296 15.819 1.00 97.19 168 PRO A C 1
ATOM 1333 O O . PRO A 1 168 ? -7.962 -7.882 15.796 1.00 97.19 168 PRO A O 1
ATOM 1336 N N . GLU A 1 169 ? -6.545 -9.588 16.038 1.00 98.25 169 GLU A N 1
ATOM 1337 C CA . GLU A 1 169 ? -7.596 -10.584 16.252 1.00 98.25 169 GLU A CA 1
ATOM 1338 C C . GLU A 1 169 ? -8.243 -10.432 17.634 1.00 98.25 169 GLU A C 1
ATOM 1340 O O . GLU A 1 169 ? -9.471 -10.482 17.762 1.00 98.25 169 GLU A O 1
ATOM 1345 N N . LYS A 1 170 ? -7.435 -10.168 18.668 1.00 97.81 170 LYS A N 1
ATOM 1346 C CA . LYS A 1 170 ? -7.943 -9.869 20.016 1.00 97.81 170 LYS A CA 1
ATOM 1347 C C . LYS A 1 170 ? -8.657 -8.523 20.058 1.00 97.81 170 LYS A C 1
ATOM 1349 O O . LYS A 1 170 ? -9.707 -8.426 20.695 1.00 97.81 170 LYS A O 1
ATOM 1354 N N . VAL A 1 171 ? -8.127 -7.513 19.368 1.00 96.44 171 VAL A N 1
ATOM 1355 C CA . VAL A 1 171 ? -8.756 -6.189 19.266 1.00 96.44 171 VAL A CA 1
ATOM 1356 C C . VAL A 1 171 ? -10.096 -6.284 18.541 1.00 96.44 171 VAL A C 1
ATOM 1358 O O . VAL A 1 171 ? -11.098 -5.815 19.077 1.00 96.44 171 VAL A O 1
ATOM 1361 N N . LEU A 1 172 ? -10.163 -6.981 17.401 1.00 97.50 172 LEU A N 1
ATOM 1362 C CA . LEU A 1 172 ? -11.421 -7.228 16.692 1.00 97.50 172 LEU A CA 1
ATOM 1363 C C . LEU A 1 172 ? -12.458 -7.877 17.613 1.00 97.50 172 LEU A C 1
ATOM 1365 O O . LEU A 1 172 ? -13.594 -7.409 17.702 1.00 97.50 172 LEU A O 1
ATOM 1369 N N . LYS A 1 173 ? -12.064 -8.929 18.340 1.00 97.62 173 LYS A N 1
ATOM 1370 C CA . LYS A 1 173 ? -12.949 -9.616 19.286 1.00 97.62 173 LYS A CA 1
ATOM 1371 C C . LYS A 1 173 ? -13.458 -8.671 20.382 1.00 97.62 173 LYS A C 1
ATOM 1373 O O . LYS A 1 173 ? -14.663 -8.626 20.617 1.00 97.62 173 LYS A O 1
ATOM 1378 N N . LYS A 1 174 ? -12.571 -7.883 21.001 1.00 95.81 174 LYS A N 1
ATOM 1379 C CA . LYS A 1 174 ? -12.922 -6.880 22.024 1.00 95.81 174 LYS A CA 1
ATOM 1380 C C . LYS A 1 174 ? -13.921 -5.855 21.477 1.00 95.81 174 LYS A C 1
ATOM 1382 O O . LYS A 1 174 ? -14.931 -5.585 22.122 1.00 95.81 174 LYS A O 1
ATOM 1387 N N . ILE A 1 175 ? -13.681 -5.318 20.280 1.00 95.56 175 ILE A N 1
ATOM 1388 C CA . ILE A 1 175 ? -14.583 -4.343 19.648 1.00 95.56 175 ILE A CA 1
ATOM 1389 C C . ILE A 1 175 ? -15.961 -4.963 19.408 1.00 95.56 175 ILE A C 1
ATOM 1391 O O . ILE A 1 175 ? -16.968 -4.329 19.704 1.00 95.56 175 ILE A O 1
ATOM 1395 N N . LYS A 1 176 ? -16.033 -6.214 18.939 1.00 95.94 176 LYS A N 1
ATOM 1396 C CA . LYS A 1 176 ? -17.308 -6.917 18.711 1.00 95.94 176 LYS A CA 1
ATOM 1397 C C . LYS A 1 176 ? -18.088 -7.201 19.994 1.00 95.94 176 LYS A C 1
ATOM 1399 O O . LYS A 1 176 ? -19.315 -7.246 19.952 1.00 95.94 176 LYS A O 1
ATOM 1404 N N . GLU A 1 177 ? -17.399 -7.392 21.116 1.00 95.81 177 GLU A N 1
ATOM 1405 C CA . GLU A 1 177 ? -18.024 -7.542 22.435 1.00 95.81 177 GLU A CA 1
ATOM 1406 C C . GLU A 1 177 ? -18.592 -6.208 22.952 1.00 95.81 177 GLU A C 1
ATOM 1408 O O . GLU A 1 177 ? -19.681 -6.192 23.524 1.00 95.81 177 GLU A O 1
ATOM 1413 N N . ILE A 1 178 ? -17.892 -5.091 22.716 1.00 94.69 178 ILE A N 1
ATOM 1414 C CA . ILE A 1 178 ? -18.313 -3.741 23.139 1.00 94.69 178 ILE A CA 1
ATOM 1415 C C . ILE A 1 178 ? -19.410 -3.177 22.225 1.00 94.69 178 ILE A C 1
ATOM 1417 O O . ILE A 1 178 ? -20.376 -2.583 22.705 1.00 94.69 178 ILE A O 1
ATOM 1421 N N . LEU A 1 179 ? -19.278 -3.377 20.912 1.00 94.25 179 LEU A N 1
ATOM 1422 C CA . LEU A 1 179 ? -20.166 -2.867 19.867 1.00 94.25 179 LEU A CA 1
ATOM 1423 C C . LEU A 1 179 ? -20.756 -4.016 19.026 1.00 94.25 179 LEU A C 1
ATOM 1425 O O . LEU A 1 179 ? -20.400 -4.187 17.852 1.00 94.25 179 LEU A O 1
ATOM 1429 N N . PRO A 1 180 ? -21.689 -4.815 19.582 1.00 94.50 180 PRO A N 1
ATOM 1430 C CA . PRO A 1 180 ? -22.351 -5.867 18.822 1.00 94.50 180 PRO A CA 1
ATOM 1431 C C . PRO A 1 180 ? -23.025 -5.317 17.557 1.00 94.50 180 PRO A C 1
ATOM 1433 O O . PRO A 1 180 ? -23.745 -4.320 17.597 1.00 94.50 180 PRO A O 1
ATOM 1436 N N . GLY A 1 181 ? -22.799 -5.980 16.421 1.00 93.69 181 GLY A N 1
ATOM 1437 C CA . GLY A 1 181 ? -23.386 -5.600 15.130 1.00 93.69 181 GLY A CA 1
ATOM 1438 C C . GLY A 1 181 ? -22.680 -4.454 14.394 1.00 93.69 181 GLY A C 1
ATOM 1439 O O . GLY A 1 181 ? -23.100 -4.102 13.292 1.00 93.69 181 GLY A O 1
ATOM 1440 N N . TYR A 1 182 ? -21.606 -3.884 14.945 1.00 96.62 182 TYR A N 1
ATOM 1441 C CA . TYR A 1 182 ? -20.763 -2.934 14.215 1.00 96.62 182 TYR A CA 1
ATOM 1442 C C . TYR A 1 182 ? -19.789 -3.678 13.308 1.00 96.62 182 TYR A C 1
ATOM 1444 O O . TYR A 1 182 ? -19.294 -4.737 13.678 1.00 96.62 182 TYR A O 1
ATOM 1452 N N . MET A 1 183 ? -19.519 -3.129 12.130 1.00 97.62 183 MET A N 1
ATOM 1453 C CA . MET A 1 183 ? -18.436 -3.528 11.230 1.00 97.62 183 MET A CA 1
ATOM 1454 C C . MET A 1 183 ? -17.141 -2.862 11.685 1.00 97.62 183 MET A C 1
ATOM 1456 O O . MET A 1 183 ? -17.189 -1.717 12.132 1.00 97.62 183 MET A O 1
ATOM 1460 N N . VAL A 1 184 ? -16.013 -3.553 11.543 1.00 97.56 184 VAL A N 1
ATOM 1461 C CA . VAL A 1 184 ? -14.686 -3.061 11.933 1.00 97.56 184 VAL A CA 1
ATOM 1462 C C . VAL A 1 184 ? -13.748 -3.109 10.733 1.00 97.56 184 VAL A C 1
ATOM 1464 O O . VAL A 1 184 ? -13.744 -4.092 10.002 1.00 97.56 184 VAL A O 1
ATOM 1467 N N . VAL A 1 185 ? -12.945 -2.072 10.533 1.00 97.94 185 VAL A N 1
ATOM 1468 C CA . VAL A 1 185 ? -11.886 -2.018 9.518 1.00 97.94 185 VAL A CA 1
ATOM 1469 C C . VAL A 1 185 ? -10.621 -1.484 10.175 1.00 97.94 185 VAL A C 1
ATOM 1471 O O . VAL A 1 185 ? -10.685 -0.522 10.936 1.00 97.94 185 VAL A O 1
ATOM 1474 N N . PHE A 1 186 ? -9.478 -2.098 9.888 1.00 97.75 186 PHE A N 1
ATOM 1475 C CA . PHE A 1 186 ? -8.180 -1.615 10.357 1.00 97.75 186 PHE A CA 1
ATOM 1476 C C . PHE A 1 186 ? -7.538 -0.702 9.309 1.00 97.75 186 PHE A C 1
ATOM 1478 O O . PHE A 1 186 ? -7.633 -0.979 8.113 1.00 97.75 186 PHE A O 1
ATOM 1485 N N . ILE A 1 187 ? -6.886 0.368 9.755 1.00 97.00 187 ILE A N 1
ATOM 1486 C CA . ILE A 1 187 ? -6.108 1.316 8.943 1.00 97.00 187 ILE A CA 1
ATOM 1487 C C . ILE A 1 187 ? -4.673 1.310 9.468 1.00 97.00 187 ILE A C 1
ATOM 1489 O O . ILE A 1 187 ? -4.472 1.289 10.679 1.00 97.00 187 ILE A O 1
ATOM 1493 N N . LEU A 1 188 ? -3.688 1.320 8.572 1.00 95.88 188 LEU A N 1
ATOM 1494 C CA . LEU A 1 188 ? -2.302 1.615 8.924 1.00 95.88 188 LEU A CA 1
ATOM 1495 C C . LEU A 1 188 ? -2.173 3.109 9.229 1.00 95.88 188 LEU A C 1
ATOM 1497 O O . LEU A 1 188 ? -2.578 3.938 8.419 1.00 95.88 188 LEU A O 1
ATOM 1501 N N . ASP A 1 189 ? -1.586 3.437 10.375 1.00 94.62 189 ASP A N 1
ATOM 1502 C CA . ASP A 1 189 ? -1.273 4.815 10.763 1.00 94.62 189 ASP A CA 1
ATOM 1503 C C . ASP A 1 189 ? 0.161 5.179 10.374 1.00 94.62 189 ASP A C 1
ATOM 1505 O O . ASP A 1 189 ? 0.449 6.316 10.001 1.00 94.62 189 ASP A O 1
ATOM 1509 N N . TYR A 1 190 ? 1.069 4.204 10.466 1.00 92.69 190 TYR A N 1
ATOM 1510 C CA . TYR A 1 190 ? 2.424 4.307 9.944 1.00 92.69 190 TYR A CA 1
ATOM 1511 C C . TYR A 1 190 ? 3.037 2.926 9.715 1.00 92.69 190 TYR A C 1
ATOM 1513 O O . TYR A 1 190 ? 2.678 1.931 10.352 1.00 92.69 190 TYR A O 1
ATOM 1521 N N . VAL A 1 191 ? 4.051 2.895 8.855 1.00 92.06 191 VAL A N 1
ATOM 1522 C CA . VAL A 1 191 ? 4.922 1.740 8.644 1.00 92.06 191 VAL A CA 1
ATOM 1523 C C . VAL A 1 191 ? 6.360 2.148 8.948 1.00 92.06 191 VAL A C 1
ATOM 1525 O O . VAL A 1 191 ? 6.808 3.235 8.593 1.00 92.06 191 VAL A O 1
ATOM 1528 N N . SER A 1 192 ? 7.106 1.280 9.620 1.00 90.94 192 SER A N 1
ATOM 1529 C CA . SER A 1 192 ? 8.542 1.446 9.832 1.00 90.94 192 SER A CA 1
ATOM 1530 C C . SER A 1 192 ? 9.274 0.131 9.574 1.00 90.94 192 SER A C 1
ATOM 1532 O O . SER A 1 192 ? 8.670 -0.889 9.250 1.00 90.94 192 SER A O 1
ATOM 1534 N N . GLN A 1 193 ? 10.599 0.140 9.724 1.00 89.38 193 GLN A N 1
ATOM 1535 C CA . GLN A 1 193 ? 11.397 -1.076 9.589 1.00 89.38 193 GLN A CA 1
ATOM 1536 C C . GLN A 1 193 ? 11.100 -2.114 10.687 1.00 89.38 193 GLN A C 1
ATOM 1538 O O . GLN A 1 193 ? 11.285 -3.308 10.460 1.00 89.38 193 GLN A O 1
ATOM 1543 N N . PHE A 1 194 ? 10.675 -1.672 11.876 1.00 93.50 194 PHE A N 1
ATOM 1544 C CA . PHE A 1 194 ? 10.604 -2.522 13.074 1.00 93.50 194 PHE A CA 1
ATOM 1545 C C . PHE A 1 194 ? 9.220 -2.590 13.715 1.00 93.50 194 PHE A C 1
ATOM 1547 O O . PHE A 1 194 ? 8.998 -3.441 14.576 1.00 93.50 194 PHE A O 1
ATOM 1554 N N . SER A 1 195 ? 8.303 -1.711 13.326 1.00 94.25 195 SER A N 1
ATOM 1555 C CA . SER A 1 195 ? 6.933 -1.687 13.830 1.00 94.25 195 SER A CA 1
ATOM 1556 C C . SER A 1 195 ? 5.962 -1.090 12.822 1.00 94.25 195 SER A C 1
ATOM 1558 O O . SER A 1 195 ? 6.353 -0.366 11.900 1.00 94.25 195 SER A O 1
ATOM 1560 N N . ILE A 1 196 ? 4.690 -1.410 13.019 1.00 94.94 196 ILE A N 1
ATOM 1561 C CA . ILE A 1 196 ? 3.554 -0.819 12.324 1.00 94.94 196 ILE A CA 1
ATOM 1562 C C . ILE A 1 196 ? 2.583 -0.262 13.361 1.00 94.94 196 ILE A C 1
ATOM 1564 O O . ILE A 1 196 ? 2.259 -0.942 14.337 1.00 94.94 196 ILE A O 1
ATOM 1568 N N . GLY A 1 197 ? 2.118 0.959 13.126 1.00 96.12 197 GLY A N 1
ATOM 1569 C CA . GLY A 1 197 ? 1.007 1.547 13.861 1.00 96.12 197 GLY A CA 1
ATOM 1570 C C . GLY A 1 197 ? -0.282 1.342 13.095 1.00 96.12 197 GLY A C 1
ATOM 1571 O O . GLY A 1 197 ? -0.290 1.426 11.863 1.00 96.12 197 GLY A O 1
ATOM 1572 N N . TRP A 1 198 ? -1.363 1.066 13.806 1.00 97.06 198 TRP A N 1
ATOM 1573 C CA . TRP A 1 198 ? -2.664 0.867 13.192 1.00 97.06 198 TRP A CA 1
ATOM 1574 C C . TRP A 1 198 ? -3.804 1.245 14.132 1.00 97.06 198 TRP A C 1
ATOM 1576 O O . TRP A 1 198 ? -3.710 1.123 15.351 1.00 97.06 198 TRP A O 1
ATOM 1586 N N . SER A 1 199 ? -4.915 1.652 13.532 1.00 96.94 199 SER A N 1
ATOM 1587 C CA . SER A 1 199 ? -6.129 2.075 14.223 1.00 96.94 199 SER A CA 1
ATOM 1588 C C . SER A 1 199 ? -7.324 1.247 13.757 1.00 96.94 199 SER A C 1
ATOM 1590 O O . SER A 1 199 ? -7.345 0.708 12.644 1.00 96.94 199 SER A O 1
ATOM 1592 N N . ALA A 1 200 ? -8.343 1.136 14.608 1.00 97.12 200 ALA A N 1
ATOM 1593 C CA . ALA A 1 200 ? -9.596 0.465 14.277 1.00 97.12 200 ALA A CA 1
ATOM 1594 C C . ALA A 1 200 ? -10.696 1.491 13.999 1.00 97.12 200 ALA A C 1
ATOM 1596 O O . ALA A 1 200 ? -10.901 2.420 14.771 1.00 97.12 200 ALA A O 1
ATOM 1597 N N . TYR A 1 201 ? -11.448 1.286 12.926 1.00 97.38 201 TYR A N 1
ATOM 1598 C CA . TYR A 1 201 ? -12.572 2.121 12.525 1.00 97.38 201 TYR A CA 1
ATOM 1599 C C . TYR A 1 201 ? -13.845 1.292 12.511 1.00 97.38 201 TYR A C 1
ATOM 1601 O O . TYR A 1 201 ? -13.853 0.147 12.058 1.00 97.38 201 TYR A O 1
ATOM 1609 N N . VAL A 1 202 ? -14.936 1.867 13.005 1.00 97.19 202 VAL A N 1
ATOM 1610 C CA . VAL A 1 202 ? -16.202 1.171 13.212 1.00 97.19 202 VAL A CA 1
ATOM 1611 C C . VAL A 1 202 ? -17.365 1.884 12.541 1.00 97.19 202 VAL A C 1
ATOM 1613 O O . VAL A 1 202 ? -17.425 3.108 12.483 1.00 97.19 202 VAL A O 1
ATOM 1616 N N . ARG A 1 203 ? -18.331 1.104 12.059 1.00 96.06 203 ARG A N 1
ATOM 1617 C CA . ARG A 1 203 ? -19.610 1.598 11.531 1.00 96.06 203 ARG A CA 1
ATOM 1618 C C . ARG A 1 203 ? -20.722 0.659 11.964 1.00 96.06 203 ARG A C 1
ATOM 1620 O O . ARG A 1 203 ? -20.554 -0.557 11.883 1.00 96.06 203 ARG A O 1
ATOM 1627 N N . LYS A 1 204 ? -21.874 1.182 12.391 1.00 93.44 204 LYS A N 1
ATOM 1628 C CA . LYS A 1 204 ? -23.025 0.325 12.711 1.00 93.44 204 LYS A CA 1
ATOM 1629 C C . LYS A 1 204 ? -23.453 -0.437 11.452 1.00 93.44 204 LYS A C 1
ATOM 1631 O O . LYS A 1 204 ? -23.664 0.176 10.406 1.00 93.44 204 LYS A O 1
ATOM 1636 N N . GLY A 1 205 ? -23.573 -1.761 11.542 1.00 81.81 205 GLY A N 1
ATOM 1637 C CA . GLY A 1 205 ? -24.100 -2.563 10.445 1.00 81.81 205 GLY A CA 1
ATOM 1638 C C . GLY A 1 205 ? -25.551 -2.190 10.141 1.00 81.81 205 GLY A C 1
ATOM 1639 O O . GLY A 1 205 ? -26.307 -1.797 11.032 1.00 81.81 205 GLY A O 1
ATOM 1640 N N . VAL A 1 206 ? -25.951 -2.312 8.877 1.00 74.50 206 VAL A N 1
ATOM 1641 C CA . VAL A 1 206 ? -27.364 -2.192 8.506 1.00 74.50 206 VAL A CA 1
ATOM 1642 C C . VAL A 1 206 ? -28.062 -3.461 8.995 1.00 74.50 206 VAL A C 1
ATOM 1644 O O . VAL A 1 206 ? -27.757 -4.552 8.509 1.00 74.50 206 VAL A O 1
ATOM 1647 N N . GLU A 1 207 ? -28.953 -3.336 9.982 1.00 56.50 207 GLU A N 1
ATOM 1648 C CA . GLU A 1 207 ? -29.883 -4.416 10.333 1.00 56.50 207 GLU A CA 1
ATOM 1649 C C . GLU A 1 207 ? -30.685 -4.756 9.068 1.00 56.50 207 GLU A C 1
ATOM 1651 O O . GLU A 1 207 ? -31.324 -3.878 8.485 1.00 56.50 207 GLU A O 1
ATOM 1656 N N . LYS A 1 208 ? -30.563 -5.999 8.591 1.00 44.12 208 LYS A N 1
ATOM 1657 C CA . LYS A 1 208 ? -31.390 -6.516 7.495 1.00 44.12 208 LYS A CA 1
ATOM 1658 C C . LYS A 1 208 ? -32.800 -6.808 7.980 1.00 44.12 208 LYS A C 1
ATOM 1660 O O . LYS A 1 208 ? -32.920 -7.369 9.092 1.00 44.12 208 LYS A O 1
#